Protein AF-A0A7L2PL36-F1 (afdb_monomer_lite)

Structure (mmCIF, N/CA/C/O backbone):
data_AF-A0A7L2PL36-F1
#
_entry.id   AF-A0A7L2PL36-F1
#
loop_
_atom_site.group_PDB
_atom_site.id
_atom_site.type_symbol
_atom_site.label_atom_id
_atom_site.label_alt_id
_atom_site.label_comp_id
_atom_site.label_asym_id
_atom_site.label_entity_id
_atom_site.label_seq_id
_atom_site.pdbx_PDB_ins_code
_atom_site.Cartn_x
_atom_site.Cartn_y
_atom_site.Cartn_z
_atom_site.occupancy
_atom_site.B_iso_or_equiv
_atom_site.auth_seq_id
_atom_site.auth_comp_id
_atom_site.auth_asym_id
_atom_site.auth_atom_id
_atom_site.pdbx_PDB_model_num
ATOM 1 N N . CYS A 1 1 ? -27.243 7.429 -0.865 1.00 31.50 1 CYS A N 1
ATOM 2 C CA . CYS A 1 1 ? -26.297 8.142 -1.745 1.00 31.50 1 CYS A CA 1
ATOM 3 C C . CYS A 1 1 ? -25.230 7.153 -2.200 1.00 31.50 1 CYS A C 1
ATOM 5 O O . CYS A 1 1 ? -24.464 6.701 -1.365 1.00 31.50 1 CYS A O 1
ATOM 7 N N . ARG A 1 2 ? -25.240 6.725 -3.468 1.00 43.09 2 ARG A N 1
ATOM 8 C CA . ARG A 1 2 ? -24.147 5.943 -4.067 1.00 43.09 2 ARG A CA 1
ATOM 9 C C . ARG A 1 2 ? -23.362 6.890 -4.966 1.00 43.09 2 ARG A C 1
ATOM 11 O O . ARG A 1 2 ? -23.579 6.919 -6.170 1.00 43.09 2 ARG A O 1
ATOM 18 N N . SER A 1 3 ? -22.503 7.707 -4.372 1.00 42.59 3 SER A N 1
ATOM 19 C CA . SER A 1 3 ? -21.300 8.112 -5.092 1.00 42.59 3 SER A CA 1
ATOM 20 C C . SER A 1 3 ? -20.511 6.821 -5.361 1.00 42.59 3 SER A C 1
ATOM 22 O O . SER A 1 3 ? -20.429 5.983 -4.454 1.00 42.59 3 SER A O 1
ATOM 24 N N . PRO A 1 4 ? -19.989 6.581 -6.576 1.00 44.41 4 PRO A N 1
ATOM 25 C CA . PRO A 1 4 ? -18.954 5.574 -6.760 1.00 44.41 4 PRO A CA 1
ATOM 26 C C . PRO A 1 4 ? -17.742 6.103 -5.991 1.00 44.41 4 PRO A C 1
ATOM 28 O O . PRO A 1 4 ? -16.990 6.930 -6.494 1.00 44.41 4 PRO A O 1
ATOM 31 N N . GLY A 1 5 ? -17.675 5.776 -4.699 1.00 51.94 5 GLY A N 1
ATOM 32 C CA . GLY A 1 5 ? -16.628 6.265 -3.815 1.00 51.94 5 GLY A CA 1
ATOM 33 C C . GLY A 1 5 ? -15.282 5.864 -4.395 1.00 51.94 5 GLY A C 1
ATOM 34 O O . GLY A 1 5 ? -15.139 4.725 -4.843 1.00 51.94 5 GLY A O 1
ATOM 35 N N . ALA A 1 6 ? -14.337 6.803 -4.423 1.00 60.78 6 ALA A N 1
ATOM 36 C CA . ALA A 1 6 ? -12.954 6.504 -4.756 1.00 60.78 6 ALA A CA 1
ATOM 37 C C . ALA A 1 6 ? -12.524 5.250 -3.978 1.00 60.78 6 ALA A C 1
ATOM 39 O O . ALA A 1 6 ? -12.757 5.153 -2.769 1.00 60.78 6 ALA A O 1
ATOM 40 N N . GLU A 1 7 ? -11.993 4.252 -4.683 1.00 77.12 7 GLU A N 1
ATOM 41 C CA . GLU A 1 7 ? -11.554 3.018 -4.044 1.00 77.12 7 GLU A CA 1
ATOM 42 C C . GLU A 1 7 ? -10.355 3.352 -3.150 1.00 77.12 7 GLU A C 1
ATOM 44 O O . GLU A 1 7 ? -9.332 3.820 -3.641 1.00 77.12 7 GLU A O 1
ATOM 49 N N . ALA A 1 8 ? -10.504 3.176 -1.835 1.00 86.75 8 ALA A N 1
ATOM 50 C CA . ALA A 1 8 ? -9.435 3.458 -0.883 1.00 86.75 8 ALA A CA 1
ATOM 51 C C . ALA A 1 8 ? -8.256 2.502 -1.107 1.00 86.75 8 ALA A C 1
ATOM 53 O O . ALA A 1 8 ? -8.466 1.296 -1.275 1.00 86.75 8 ALA A O 1
ATOM 54 N N . LEU A 1 9 ? -7.032 3.032 -1.041 1.00 93.12 9 LEU A N 1
ATOM 55 C CA . LEU A 1 9 ? -5.783 2.269 -1.150 1.00 93.12 9 LEU A CA 1
ATOM 56 C C . LEU A 1 9 ? -5.709 1.398 -2.428 1.00 93.12 9 LEU A C 1
ATOM 58 O O . LEU A 1 9 ? -5.565 0.168 -2.348 1.00 93.12 9 LEU A O 1
ATOM 62 N N . PRO A 1 10 ? -5.897 1.992 -3.620 1.00 94.00 10 PRO A N 1
ATOM 63 C CA . PRO A 1 10 ? -6.102 1.235 -4.849 1.00 94.00 10 PRO A CA 1
ATOM 64 C C . PRO A 1 10 ? -4.864 0.408 -5.240 1.00 94.00 10 PRO A C 1
ATOM 66 O O . PRO A 1 10 ? -5.011 -0.733 -5.695 1.00 94.00 10 PRO A O 1
ATOM 69 N N . LEU A 1 11 ? -3.647 0.916 -5.015 1.00 94.12 11 LEU A N 1
ATOM 70 C CA . LEU A 1 11 ? -2.419 0.196 -5.342 1.00 94.12 11 LEU A CA 1
ATOM 71 C C . LEU A 1 11 ? -2.150 -0.947 -4.355 1.00 94.12 11 LEU A C 1
ATOM 73 O O . LEU A 1 11 ? -1.795 -2.052 -4.775 1.00 94.12 11 LEU A O 1
ATOM 77 N N . LEU A 1 12 ? -2.383 -0.738 -3.057 1.00 94.31 12 LEU A N 1
ATOM 78 C CA . LEU A 1 12 ? -2.291 -1.798 -2.051 1.00 94.31 12 LEU A CA 1
ATOM 79 C C . LEU A 1 12 ? -3.243 -2.948 -2.364 1.00 94.31 12 LEU A C 1
ATOM 81 O O . LEU A 1 12 ? -2.843 -4.115 -2.347 1.00 94.31 12 LEU A O 1
ATOM 85 N N . ARG A 1 13 ? -4.496 -2.634 -2.699 1.00 94.19 13 ARG A N 1
ATOM 86 C CA . ARG A 1 13 ? -5.505 -3.638 -3.066 1.00 9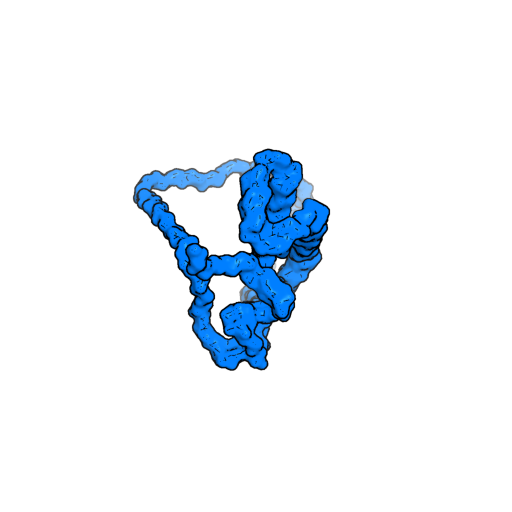4.19 13 ARG A CA 1
ATOM 87 C C . ARG A 1 13 ? -5.103 -4.416 -4.311 1.00 94.19 13 ARG A C 1
ATOM 89 O O . ARG A 1 13 ? -5.276 -5.640 -4.360 1.00 94.19 13 ARG A O 1
ATOM 96 N N . PHE A 1 14 ? -4.517 -3.735 -5.290 1.00 94.81 14 PHE A N 1
ATOM 97 C CA . PHE A 1 14 ? -3.978 -4.388 -6.471 1.00 94.81 14 PHE A CA 1
ATOM 98 C C . PHE A 1 14 ? -2.831 -5.338 -6.133 1.00 94.81 14 PHE A C 1
ATOM 100 O O . PHE A 1 14 ? -2.854 -6.481 -6.587 1.00 94.81 14 PHE A O 1
ATOM 107 N N . VAL A 1 15 ? -1.866 -4.917 -5.313 1.00 95.25 15 VAL A N 1
ATOM 108 C CA . VAL A 1 15 ? -0.732 -5.764 -4.910 1.00 95.25 15 VAL A CA 1
ATOM 109 C C . VAL A 1 15 ? -1.201 -6.972 -4.099 1.00 95.25 15 VAL A C 1
ATOM 111 O O . VAL A 1 15 ? -0.704 -8.073 -4.323 1.00 95.25 15 VAL A O 1
ATOM 114 N N . VAL A 1 16 ? -2.196 -6.817 -3.224 1.00 93.31 16 VAL A N 1
ATOM 115 C CA . VAL A 1 16 ? -2.802 -7.941 -2.487 1.00 93.31 16 VAL A CA 1
ATOM 116 C C . VAL A 1 16 ? -3.447 -8.953 -3.440 1.00 93.31 16 VAL A C 1
ATOM 118 O O . VAL A 1 16 ? -3.331 -10.158 -3.230 1.00 93.31 16 VAL A O 1
ATOM 121 N N . SER A 1 17 ? -4.100 -8.478 -4.503 1.00 94.12 17 SER A N 1
ATOM 122 C CA . SER A 1 17 ? -4.840 -9.335 -5.440 1.00 94.12 17 SER A CA 1
ATOM 123 C C . SER A 1 17 ? -3.954 -9.959 -6.526 1.00 94.12 17 SER A C 1
ATOM 125 O O . SER A 1 17 ? -4.221 -11.065 -6.992 1.00 94.12 17 SER A O 1
ATOM 127 N N . HIS A 1 18 ? -2.900 -9.259 -6.955 1.00 93.19 18 HIS A N 1
ATOM 128 C CA . HIS A 1 18 ? -2.131 -9.595 -8.159 1.00 93.19 18 HIS A CA 1
ATOM 129 C C . HIS A 1 18 ? -0.618 -9.743 -7.929 1.00 93.19 18 HIS A C 1
ATOM 131 O O . HIS A 1 18 ? 0.078 -10.295 -8.794 1.00 93.19 18 HIS A O 1
ATOM 137 N N . GLY A 1 19 ? -0.106 -9.289 -6.783 1.00 94.12 19 GLY A N 1
ATOM 138 C CA . GLY A 1 19 ? 1.316 -9.234 -6.446 1.00 94.12 19 GLY A CA 1
ATOM 139 C C . GLY A 1 19 ? 2.054 -8.030 -7.047 1.00 94.12 19 GLY A C 1
ATOM 140 O O . GLY A 1 19 ? 1.459 -7.151 -7.671 1.00 94.12 19 GLY A O 1
ATOM 141 N N . ASN A 1 20 ? 3.382 -8.009 -6.884 1.00 94.56 20 ASN A N 1
ATOM 142 C CA . ASN A 1 20 ? 4.273 -6.993 -7.460 1.00 94.56 20 ASN A CA 1
ATOM 143 C C . ASN A 1 20 ? 4.428 -7.195 -8.983 1.00 94.56 20 ASN A C 1
ATOM 145 O O . ASN A 1 20 ? 5.379 -7.825 -9.448 1.00 94.56 20 ASN A O 1
ATOM 149 N N . ARG A 1 21 ? 3.446 -6.723 -9.755 1.00 94.81 21 ARG A N 1
ATOM 150 C CA . ARG A 1 21 ? 3.408 -6.817 -11.227 1.00 94.81 21 ARG A CA 1
ATOM 151 C C . ARG A 1 21 ? 4.048 -5.597 -11.886 1.00 94.81 21 ARG A C 1
ATOM 153 O O . ARG A 1 21 ? 4.562 -4.724 -11.196 1.00 94.81 21 ARG A O 1
ATOM 160 N N . SER A 1 22 ? 4.065 -5.558 -13.218 1.00 94.12 22 SER A N 1
ATOM 161 C CA . SER A 1 22 ? 4.551 -4.392 -13.962 1.00 94.12 22 SER A CA 1
ATOM 162 C C . SER A 1 22 ? 3.635 -3.182 -13.775 1.00 94.12 22 SER A C 1
ATOM 164 O O . SER A 1 22 ? 2.419 -3.325 -13.612 1.00 94.12 22 SER A O 1
ATOM 166 N N . VAL A 1 23 ? 4.213 -1.986 -13.869 1.00 93.62 23 VAL A N 1
ATOM 167 C CA . VAL A 1 23 ? 3.452 -0.728 -13.903 1.00 93.62 23 VAL A CA 1
ATOM 168 C C . VAL A 1 23 ? 2.507 -0.701 -15.110 1.00 93.62 23 VAL A C 1
ATOM 170 O O . VAL A 1 23 ? 1.375 -0.240 -14.986 1.00 93.62 23 VAL A O 1
ATOM 173 N N . PHE A 1 24 ? 2.899 -1.303 -16.240 1.00 92.25 24 PHE A N 1
ATOM 174 C CA . PHE A 1 24 ? 2.008 -1.505 -17.386 1.00 92.25 24 PHE A CA 1
ATOM 175 C C . PHE A 1 24 ? 0.722 -2.242 -17.006 1.00 92.25 24 PHE A C 1
ATOM 177 O O . PHE A 1 24 ? -0.368 -1.786 -17.348 1.00 92.25 24 PHE A O 1
ATOM 184 N N . ARG A 1 25 ? 0.822 -3.366 -16.280 1.00 92.25 25 ARG A N 1
ATOM 185 C CA . ARG A 1 25 ? -0.361 -4.131 -15.865 1.00 92.25 25 ARG A CA 1
ATOM 186 C C . ARG A 1 25 ? -1.237 -3.329 -14.914 1.00 92.25 25 ARG A C 1
ATOM 188 O O . ARG A 1 25 ? -2.456 -3.406 -15.008 1.00 92.25 25 ARG A O 1
ATOM 195 N N . TRP A 1 26 ? -0.624 -2.567 -14.017 1.00 92.56 26 TRP A N 1
ATOM 196 C CA . TRP A 1 26 ? -1.343 -1.681 -13.109 1.00 92.56 26 TRP A CA 1
ATOM 197 C C . TRP A 1 26 ? -2.134 -0.600 -13.856 1.00 92.56 26 TRP A C 1
ATOM 199 O O . TRP A 1 26 ? -3.319 -0.425 -13.595 1.00 92.56 26 TRP A O 1
ATOM 209 N N . ARG A 1 27 ? -1.512 0.064 -14.836 1.00 89.50 27 ARG A N 1
ATOM 210 C CA . ARG A 1 27 ? -2.144 1.136 -15.619 1.00 89.50 27 ARG A CA 1
ATOM 211 C C . ARG A 1 27 ? -3.172 0.618 -16.629 1.00 89.50 27 ARG A C 1
ATOM 213 O O . ARG A 1 27 ? -4.187 1.255 -16.852 1.00 89.50 27 ARG A O 1
ATOM 220 N N . THR A 1 28 ? -2.935 -0.525 -17.262 1.00 87.88 28 THR A N 1
ATOM 221 C CA . THR A 1 28 ? -3.788 -0.997 -18.375 1.00 87.88 28 THR A CA 1
ATOM 222 C C . THR A 1 28 ? -4.773 -2.094 -17.980 1.00 87.88 28 THR A C 1
ATOM 224 O O . THR A 1 28 ? -5.697 -2.394 -18.734 1.00 87.88 28 THR A O 1
ATOM 227 N N . GLY A 1 29 ? -4.566 -2.743 -16.832 1.00 87.56 29 GLY A N 1
ATOM 228 C CA . GLY A 1 29 ? -5.287 -3.953 -16.437 1.00 87.56 29 GLY A CA 1
ATOM 229 C C . GLY A 1 29 ? -4.899 -5.209 -17.232 1.00 87.56 29 GLY A C 1
ATOM 230 O O . GLY A 1 29 ? -5.429 -6.283 -16.948 1.00 87.56 29 GLY A O 1
ATOM 231 N N . GLN A 1 30 ? -3.979 -5.112 -18.199 1.00 85.81 30 GLN A N 1
ATOM 232 C CA . GLN A 1 30 ? -3.573 -6.214 -19.077 1.00 85.81 30 GLN A CA 1
ATOM 233 C C . GLN A 1 30 ? -2.133 -6.661 -18.801 1.00 85.81 30 GLN A C 1
ATOM 235 O O . GLN A 1 30 ? -1.270 -5.859 -18.451 1.00 85.81 30 GLN A O 1
ATOM 240 N N . GLU A 1 31 ? -1.849 -7.956 -18.958 1.00 87.31 31 GLU A N 1
ATOM 241 C CA . GLU A 1 31 ? -0.468 -8.451 -18.894 1.00 87.31 31 GLU A CA 1
ATOM 242 C C . GLU A 1 31 ? 0.297 -8.024 -20.160 1.00 87.31 31 GLU A C 1
ATOM 244 O O . GLU A 1 31 ? -0.222 -8.189 -21.268 1.00 87.31 31 GLU A O 1
ATOM 249 N N . PRO A 1 32 ? 1.523 -7.488 -20.031 1.00 86.62 32 PRO A N 1
ATOM 250 C CA . PRO A 1 32 ? 2.330 -7.145 -21.189 1.00 86.62 32 PRO A CA 1
ATOM 251 C C . PRO A 1 32 ? 2.783 -8.411 -21.925 1.00 86.62 32 PRO A C 1
ATOM 253 O O . PRO A 1 32 ? 3.236 -9.382 -21.321 1.00 86.62 32 PRO A O 1
ATOM 256 N N . LEU A 1 33 ? 2.729 -8.365 -23.252 1.00 86.12 33 LEU A N 1
ATOM 257 C CA . LEU A 1 33 ? 3.269 -9.388 -24.145 1.00 86.12 33 LEU A CA 1
ATOM 258 C C . LEU A 1 33 ? 4.804 -9.366 -24.163 1.00 86.12 33 LEU A C 1
ATOM 260 O O . LEU A 1 33 ? 5.441 -10.399 -24.369 1.00 86.12 33 LEU A O 1
ATOM 264 N N . ARG A 1 34 ? 5.411 -8.190 -23.948 1.00 86.50 34 ARG A N 1
ATOM 265 C CA . ARG A 1 34 ? 6.868 -8.008 -23.904 1.00 86.50 34 ARG A CA 1
ATOM 266 C C . ARG A 1 34 ? 7.261 -6.881 -22.948 1.00 86.50 34 ARG A C 1
ATOM 268 O O . ARG A 1 34 ? 6.598 -5.849 -22.899 1.00 86.50 34 ARG A O 1
ATOM 275 N N . LEU A 1 35 ? 8.362 -7.078 -22.220 1.00 87.19 35 LEU A N 1
ATOM 276 C CA . LEU A 1 35 ? 8.970 -6.074 -21.342 1.00 87.19 35 LEU A CA 1
ATOM 277 C C . LEU A 1 35 ? 10.257 -5.530 -21.977 1.00 87.19 35 LEU A C 1
ATOM 279 O O . LEU A 1 35 ? 11.197 -6.284 -22.224 1.00 87.19 35 LEU A O 1
ATOM 283 N N . GLU A 1 36 ? 10.313 -4.222 -22.199 1.00 87.56 36 GLU A N 1
ATOM 284 C CA . GLU A 1 36 ? 11.499 -3.482 -22.633 1.00 87.56 36 GLU A CA 1
ATOM 285 C C . GLU A 1 36 ? 11.953 -2.587 -21.472 1.00 87.56 36 GLU A C 1
ATOM 287 O O . GLU A 1 36 ? 11.504 -1.447 -21.323 1.00 87.56 36 GLU A O 1
ATOM 292 N N . ARG A 1 37 ? 12.797 -3.150 -20.591 1.00 83.38 37 ARG A N 1
ATOM 293 C CA . ARG A 1 37 ? 13.326 -2.440 -19.414 1.00 83.38 37 ARG A CA 1
ATOM 294 C C . ARG A 1 37 ? 14.176 -1.230 -19.845 1.00 83.38 37 ARG A C 1
ATOM 296 O O . ARG A 1 37 ? 14.826 -1.314 -20.885 1.00 83.38 37 ARG A O 1
ATOM 303 N N . PRO A 1 38 ? 14.198 -0.137 -19.058 1.00 78.88 38 PRO A N 1
ATOM 304 C CA . PRO A 1 38 ? 15.041 1.016 -19.354 1.00 78.88 38 PRO A CA 1
ATOM 305 C C . PRO A 1 38 ? 16.510 0.596 -19.450 1.00 78.88 38 PRO A C 1
ATOM 307 O O . PRO A 1 38 ? 17.000 -0.132 -18.583 1.00 78.88 38 PRO A O 1
ATOM 310 N N . GLU A 1 39 ? 17.207 1.066 -20.482 1.00 70.44 39 GLU A N 1
ATOM 311 C CA . GLU A 1 39 ? 18.664 0.974 -20.519 1.00 70.44 39 GLU A CA 1
ATOM 312 C C . GLU A 1 39 ? 19.257 1.892 -19.438 1.00 70.44 39 GLU A C 1
ATOM 314 O O . GLU A 1 39 ? 18.710 2.973 -19.185 1.00 70.44 39 GLU A O 1
ATOM 319 N N . PRO A 1 40 ? 20.344 1.478 -18.762 1.00 64.31 40 PRO A N 1
ATOM 320 C CA . PRO A 1 40 ? 21.030 2.359 -17.830 1.00 64.31 40 PRO A CA 1
ATOM 321 C C . PRO A 1 40 ? 21.523 3.607 -18.584 1.00 64.31 40 PRO A C 1
ATOM 323 O O . PRO A 1 40 ? 21.962 3.477 -19.730 1.00 64.31 40 PRO A O 1
ATOM 326 N N . PRO A 1 41 ? 21.464 4.810 -17.979 1.00 61.12 41 PRO A N 1
ATOM 327 C CA . PRO A 1 41 ? 21.990 6.005 -18.623 1.00 61.12 41 PRO A CA 1
ATOM 328 C C . PRO A 1 41 ? 23.463 5.778 -18.984 1.00 61.12 41 PRO A C 1
ATOM 330 O O . PRO A 1 41 ? 24.243 5.334 -18.144 1.00 61.12 41 PRO A O 1
ATOM 333 N N . GLY A 1 42 ? 23.831 6.025 -20.243 1.00 60.69 42 GLY A N 1
ATOM 334 C CA . GLY A 1 42 ? 25.209 5.855 -20.701 1.00 60.69 42 GLY A CA 1
ATOM 335 C C . GLY A 1 42 ? 26.164 6.733 -19.892 1.00 60.69 42 GLY A C 1
ATOM 336 O O . GLY A 1 42 ? 25.808 7.853 -19.516 1.00 60.69 42 GLY A O 1
ATOM 337 N N . ALA A 1 43 ? 27.367 6.223 -19.609 1.00 67.31 43 ALA A N 1
ATOM 338 C CA . ALA A 1 43 ? 28.401 7.003 -18.938 1.00 67.31 43 ALA A CA 1
ATOM 339 C C . ALA A 1 43 ? 28.622 8.338 -19.680 1.00 67.31 43 ALA A C 1
ATOM 341 O O . ALA A 1 43 ? 28.630 8.342 -20.916 1.00 67.31 43 ALA A O 1
ATOM 342 N N . PRO A 1 44 ? 28.792 9.467 -18.964 1.00 68.06 44 PRO A N 1
ATOM 343 C CA . PRO A 1 44 ? 29.121 10.730 -19.609 1.00 68.06 44 PRO A CA 1
ATOM 344 C C . PRO A 1 44 ? 30.407 10.547 -20.420 1.00 68.06 44 PRO A C 1
ATOM 346 O O . PRO A 1 44 ? 31.394 10.025 -19.895 1.00 68.06 44 PRO A O 1
ATOM 349 N N . GLU A 1 45 ? 30.385 10.939 -21.701 1.00 63.47 45 GLU A N 1
ATOM 350 C CA . GLU A 1 45 ? 31.588 10.912 -22.534 1.00 63.47 45 GLU A CA 1
ATOM 351 C C . GLU A 1 45 ? 32.702 11.670 -21.799 1.00 63.47 45 GLU A C 1
ATOM 353 O O . GLU A 1 45 ? 32.469 12.800 -21.346 1.00 63.47 45 GLU A O 1
ATOM 358 N N . PRO A 1 46 ? 33.897 11.070 -21.632 1.00 69.56 46 PRO A N 1
ATOM 359 C CA . PRO A 1 46 ? 34.999 11.781 -21.013 1.00 69.56 46 PRO A CA 1
ATOM 360 C C . PRO A 1 46 ? 35.261 13.062 -21.820 1.00 69.56 46 PRO A C 1
ATOM 362 O O . PRO A 1 46 ? 35.244 13.014 -23.057 1.00 69.56 46 PRO A O 1
ATOM 365 N N . PRO A 1 47 ? 35.501 14.209 -21.154 1.00 67.00 47 PRO A N 1
ATOM 366 C CA . PRO A 1 47 ? 35.934 15.412 -21.846 1.00 67.00 47 PRO A CA 1
ATOM 367 C C . PRO A 1 47 ? 37.142 15.049 -22.706 1.00 67.00 47 PRO A C 1
ATOM 369 O O . PRO A 1 47 ? 38.058 14.379 -22.225 1.00 67.00 47 PRO A O 1
ATOM 372 N N . ARG A 1 48 ? 37.136 15.447 -23.983 1.00 55.09 48 ARG A N 1
ATOM 373 C CA . ARG A 1 48 ? 38.292 15.245 -24.861 1.00 55.09 48 ARG A CA 1
ATOM 374 C C . ARG A 1 48 ? 39.502 15.870 -24.173 1.00 55.09 48 ARG A C 1
ATOM 376 O O . ARG A 1 48 ? 39.509 17.072 -23.925 1.00 55.09 48 ARG A O 1
ATOM 383 N N . GLU A 1 49 ? 40.482 15.043 -23.823 1.00 54.84 49 GLU A N 1
ATOM 384 C CA . GLU A 1 49 ? 41.771 15.519 -23.342 1.00 54.84 49 GLU A CA 1
ATOM 385 C C . GLU A 1 49 ? 42.414 16.315 -24.479 1.00 54.84 49 GLU A C 1
ATOM 387 O O . GLU A 1 49 ? 42.956 15.748 -25.430 1.00 54.84 49 GLU A O 1
ATOM 392 N N . ASP A 1 50 ? 42.327 17.642 -24.403 1.00 53.84 50 ASP A N 1
ATOM 393 C CA . ASP A 1 50 ? 43.184 18.513 -25.189 1.00 53.84 50 ASP A CA 1
ATOM 394 C C . ASP A 1 50 ? 44.623 18.191 -24.782 1.00 53.84 50 ASP A C 1
ATOM 396 O O . ASP A 1 50 ? 45.073 18.480 -23.672 1.00 53.84 50 ASP A O 1
ATOM 400 N N . THR A 1 51 ? 45.341 17.525 -25.683 1.00 45.41 51 THR A N 1
ATOM 401 C CA . THR A 1 51 ? 46.754 17.189 -25.543 1.00 45.41 51 THR A CA 1
ATOM 402 C C . THR A 1 51 ? 47.549 18.446 -25.195 1.00 45.41 51 THR A C 1
ATOM 404 O O . THR A 1 51 ? 47.841 19.269 -26.066 1.00 45.41 51 THR A O 1
ATOM 407 N N . VAL A 1 52 ? 47.928 18.593 -23.923 1.00 50.94 52 VAL A N 1
ATOM 408 C CA . VAL A 1 52 ? 48.890 19.608 -23.492 1.00 50.94 52 VAL A CA 1
ATOM 409 C C . VAL A 1 52 ? 50.230 19.254 -24.131 1.00 50.94 52 VAL A C 1
ATOM 411 O O . VAL A 1 52 ? 50.896 18.290 -23.752 1.00 50.94 52 VAL A O 1
ATOM 414 N N . GLY A 1 53 ? 50.604 20.024 -25.152 1.00 42.00 53 GLY A N 1
ATOM 415 C CA . GLY A 1 53 ? 51.861 19.876 -25.870 1.00 42.00 53 GLY A CA 1
ATOM 416 C C . GLY A 1 53 ? 53.056 19.982 -24.925 1.00 42.00 53 GLY A C 1
ATOM 417 O O . GLY A 1 53 ? 53.302 21.020 -24.311 1.00 42.00 53 GLY A O 1
ATOM 418 N N . ALA A 1 54 ? 53.833 18.904 -24.844 1.00 49.25 54 ALA A N 1
ATOM 419 C CA . ALA A 1 54 ? 55.123 18.864 -24.175 1.00 49.25 54 ALA A CA 1
ATOM 420 C C . ALA A 1 54 ? 56.152 19.736 -24.927 1.00 49.25 54 ALA A C 1
ATOM 422 O O . ALA A 1 54 ? 56.934 19.255 -25.745 1.00 49.25 54 ALA A O 1
ATOM 423 N N . GLY A 1 55 ? 56.157 21.040 -24.642 1.00 36.44 55 GLY A N 1
ATOM 424 C CA . GLY A 1 55 ? 57.167 21.997 -25.094 1.00 36.44 55 GLY A CA 1
ATOM 425 C C .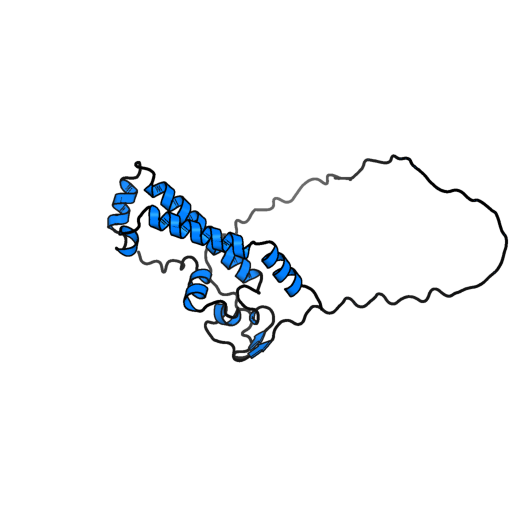 GLY A 1 55 ? 58.335 22.086 -24.112 1.00 36.44 55 GLY A C 1
ATOM 426 O O . GLY A 1 55 ? 58.305 22.836 -23.142 1.00 36.44 55 GLY A O 1
ATOM 427 N N . ARG A 1 56 ? 59.389 21.310 -24.365 1.00 40.22 56 ARG A N 1
ATOM 428 C CA . ARG A 1 56 ? 60.663 21.327 -23.630 1.00 40.22 56 ARG A CA 1
ATOM 429 C C . ARG A 1 56 ? 61.477 22.569 -24.041 1.00 40.22 56 ARG A C 1
ATOM 431 O O . ARG A 1 56 ? 61.814 22.690 -25.213 1.00 40.22 56 ARG A O 1
ATOM 438 N N . GLY A 1 57 ? 61.845 23.456 -23.103 1.00 33.41 57 GLY A N 1
ATOM 439 C CA . GLY A 1 57 ? 62.551 24.704 -23.455 1.00 33.41 57 GLY A CA 1
ATOM 440 C C . GLY A 1 57 ? 63.192 25.530 -22.324 1.00 33.41 57 GLY A C 1
ATOM 441 O O . GLY A 1 57 ? 62.888 26.701 -22.189 1.00 33.41 57 GLY A O 1
ATOM 442 N N . ARG A 1 58 ? 64.088 24.918 -21.535 1.00 38.81 58 ARG A N 1
ATOM 443 C CA . ARG A 1 58 ? 65.373 25.459 -21.007 1.00 38.81 58 ARG A CA 1
ATOM 444 C C . ARG A 1 58 ? 65.455 26.929 -20.500 1.00 38.81 58 ARG A C 1
ATOM 446 O O . ARG A 1 58 ? 65.600 27.841 -21.303 1.00 38.81 58 ARG A O 1
ATOM 453 N N . GLY A 1 59 ? 65.669 27.117 -19.184 1.00 32.66 59 GLY A N 1
ATOM 454 C CA . GLY A 1 59 ? 66.483 28.244 -18.676 1.00 32.66 59 GLY A CA 1
ATOM 455 C C . GLY A 1 59 ? 66.269 28.733 -17.230 1.00 32.66 59 GLY A C 1
ATOM 456 O O . GLY A 1 59 ? 65.464 29.627 -17.019 1.00 32.66 59 GLY A O 1
ATOM 457 N N . GLY A 1 60 ? 67.104 28.279 -16.279 1.00 33.97 60 GLY A N 1
ATOM 458 C CA . GLY A 1 60 ? 67.557 29.101 -15.132 1.00 33.97 60 GLY A CA 1
ATOM 459 C C . GLY A 1 60 ? 66.937 28.831 -13.740 1.00 33.97 60 GLY A C 1
ATOM 460 O O . GLY A 1 60 ? 65.720 28.890 -13.615 1.00 33.97 60 GLY A O 1
ATOM 461 N N . PRO A 1 61 ? 67.737 28.577 -12.676 1.00 50.78 61 PRO A N 1
ATOM 462 C CA . PRO A 1 61 ? 67.255 28.070 -11.385 1.00 50.78 61 PRO A CA 1
ATOM 463 C C . PRO A 1 61 ? 67.158 29.156 -10.301 1.00 50.78 61 PRO A C 1
ATOM 465 O O . PRO A 1 61 ? 68.044 30.005 -10.225 1.00 50.78 61 PRO A O 1
ATOM 468 N N . ARG A 1 62 ? 66.201 29.047 -9.366 1.00 36.75 62 ARG A N 1
ATOM 469 C CA . ARG A 1 62 ? 66.394 29.504 -7.974 1.00 36.75 62 ARG A CA 1
ATOM 470 C C . ARG A 1 62 ? 65.678 28.589 -6.976 1.00 36.75 62 ARG A C 1
ATOM 472 O O . ARG A 1 62 ? 64.489 28.326 -7.089 1.00 36.75 62 ARG A O 1
ATOM 479 N N . LEU A 1 63 ? 66.481 28.101 -6.030 1.00 43.09 63 LEU A N 1
ATOM 480 C CA . LEU A 1 63 ? 66.126 27.342 -4.832 1.00 43.09 63 LEU A CA 1
ATOM 481 C C . LEU A 1 63 ? 65.070 28.059 -3.979 1.00 43.09 63 LEU A C 1
ATOM 483 O O . LEU A 1 63 ? 65.137 29.276 -3.818 1.00 43.09 63 LEU A O 1
ATOM 487 N N . GLY A 1 64 ? 64.215 27.278 -3.318 1.00 35.34 64 GLY A N 1
ATOM 488 C CA . GLY A 1 64 ? 63.358 27.753 -2.233 1.00 35.34 64 GLY A CA 1
ATOM 489 C C . GLY A 1 64 ? 62.510 26.640 -1.626 1.00 35.34 64 GLY A C 1
ATOM 490 O O . GLY A 1 64 ? 61.315 26.573 -1.871 1.00 35.34 64 GLY A O 1
ATOM 491 N N . SER A 1 65 ? 63.156 25.748 -0.874 1.00 41.56 65 SER A N 1
ATOM 492 C CA . SER A 1 65 ? 62.522 24.786 0.036 1.00 41.56 65 SER A CA 1
ATOM 493 C C . SER A 1 65 ? 61.643 25.503 1.071 1.00 41.56 65 SER A C 1
ATOM 495 O O . SER A 1 65 ? 62.078 26.510 1.627 1.00 41.56 65 SER A O 1
ATOM 497 N N . GLY A 1 66 ? 60.456 24.971 1.372 1.00 32.62 66 GLY A N 1
ATOM 498 C CA . GLY A 1 66 ? 59.617 25.479 2.458 1.00 32.62 66 GLY A CA 1
ATOM 499 C C . GLY A 1 66 ? 58.287 24.743 2.580 1.00 32.62 66 GLY A C 1
ATOM 500 O O . GLY A 1 66 ? 57.321 25.076 1.905 1.00 32.62 66 GLY A O 1
ATOM 501 N N . LEU A 1 67 ? 58.262 23.727 3.440 1.00 40.72 67 LEU A N 1
ATOM 502 C CA . LEU A 1 67 ? 57.054 23.062 3.925 1.00 40.72 67 LEU A CA 1
ATOM 503 C C . LEU A 1 67 ? 56.204 24.036 4.784 1.00 40.72 67 LEU A C 1
ATOM 505 O O . LEU A 1 67 ? 56.755 24.935 5.412 1.00 40.72 67 LEU A O 1
ATOM 509 N N . SER A 1 68 ? 54.881 23.812 4.767 1.00 40.66 68 SER A N 1
ATOM 510 C CA . SER A 1 68 ? 53.716 24.430 5.468 1.00 40.66 68 SER A CA 1
ATOM 511 C C . SER A 1 68 ? 53.945 24.811 6.959 1.00 40.66 68 SER A C 1
ATOM 513 O O . SER A 1 68 ? 54.908 24.268 7.500 1.00 40.66 68 SER A O 1
ATOM 515 N N . PRO A 1 69 ? 53.097 25.594 7.709 1.00 46.19 69 PRO A N 1
ATOM 516 C CA . PRO A 1 69 ? 51.606 25.578 7.714 1.00 46.19 69 PRO A CA 1
ATOM 517 C C . PRO A 1 69 ? 50.850 26.868 8.224 1.00 46.19 69 PRO A C 1
ATOM 519 O O . PRO A 1 69 ? 51.490 27.862 8.524 1.00 46.19 69 PRO A O 1
ATOM 522 N N . PHE A 1 70 ? 49.498 26.825 8.318 1.00 33.00 70 PHE A N 1
ATOM 523 C CA . PHE A 1 70 ? 48.526 27.691 9.069 1.00 33.00 70 PHE A CA 1
ATOM 524 C C . PHE A 1 70 ? 48.776 29.228 9.143 1.00 33.00 70 PHE A C 1
ATOM 526 O O . PHE A 1 70 ? 49.776 29.676 9.682 1.00 33.00 70 PHE A O 1
ATOM 533 N N . ALA A 1 71 ? 47.863 30.130 8.747 1.00 39.00 71 ALA A N 1
ATOM 534 C CA . ALA A 1 71 ? 46.561 30.434 9.378 1.00 39.00 71 ALA A CA 1
ATOM 535 C C . ALA A 1 71 ? 45.836 31.596 8.596 1.00 39.00 71 ALA A C 1
ATOM 537 O O . ALA A 1 71 ? 46.265 31.890 7.483 1.00 39.00 71 ALA A O 1
ATOM 538 N N . PRO A 1 72 ? 44.743 32.235 9.082 1.00 52.59 72 PRO A N 1
ATOM 539 C CA . PRO A 1 72 ? 43.397 32.156 8.500 1.00 52.59 72 PRO A CA 1
ATOM 540 C C . PRO A 1 72 ? 42.840 33.528 8.031 1.00 52.59 72 PRO A C 1
ATOM 542 O O . PRO A 1 72 ? 43.551 34.528 8.055 1.00 52.59 72 PRO A O 1
ATOM 545 N N . GLN A 1 73 ? 41.531 33.561 7.731 1.00 36.16 73 GLN A N 1
ATOM 546 C CA . GLN A 1 73 ? 40.608 34.710 7.851 1.00 36.16 73 GLN A CA 1
ATOM 547 C C . GLN A 1 73 ? 40.185 35.402 6.539 1.00 36.16 73 GLN A C 1
ATOM 549 O O . GLN A 1 73 ? 40.998 35.926 5.784 1.00 36.16 73 GLN A O 1
ATOM 554 N N . GLY A 1 74 ? 38.868 35.406 6.314 1.00 36.38 74 GLY A N 1
ATOM 555 C CA . GLY A 1 74 ? 38.174 36.057 5.204 1.00 36.38 74 GLY A CA 1
ATOM 556 C C . GLY A 1 74 ? 36.735 35.551 5.111 1.00 36.38 74 GLY A C 1
ATOM 557 O O . GLY A 1 74 ? 36.405 34.828 4.179 1.00 36.38 74 GLY A O 1
ATOM 558 N N . ASP A 1 75 ? 35.954 35.848 6.148 1.00 40.94 75 ASP A N 1
ATOM 559 C CA . ASP A 1 75 ? 34.506 35.636 6.235 1.00 40.94 75 ASP A CA 1
ATOM 560 C C . ASP A 1 75 ? 33.759 36.873 5.698 1.00 40.94 75 ASP A C 1
ATOM 562 O O . ASP A 1 75 ? 34.329 37.964 5.647 1.00 40.94 75 ASP A O 1
ATOM 566 N N . ASP A 1 76 ? 32.483 36.654 5.387 1.00 41.34 76 ASP A N 1
ATOM 567 C CA . ASP A 1 76 ? 31.383 37.586 5.119 1.00 41.34 76 ASP A CA 1
ATOM 568 C C . ASP A 1 76 ? 31.173 38.193 3.720 1.00 41.34 76 ASP A C 1
ATOM 570 O O . ASP A 1 76 ? 31.862 39.108 3.266 1.00 41.34 76 ASP A O 1
ATOM 574 N N . GLY A 1 77 ? 30.056 37.762 3.111 1.00 38.38 77 GLY A N 1
ATOM 575 C CA . GLY A 1 77 ? 29.295 38.570 2.156 1.00 38.38 77 GLY A CA 1
ATOM 576 C C . GLY A 1 77 ? 28.475 37.792 1.123 1.00 38.38 77 GLY A C 1
ATOM 577 O O . GLY A 1 77 ? 28.700 37.980 -0.068 1.00 38.38 77 GLY A O 1
ATOM 578 N N . ILE A 1 78 ? 27.525 36.932 1.524 1.00 56.12 78 ILE A N 1
ATOM 579 C CA . ILE A 1 78 ? 26.479 36.479 0.584 1.00 56.12 78 ILE A CA 1
ATOM 580 C C . IL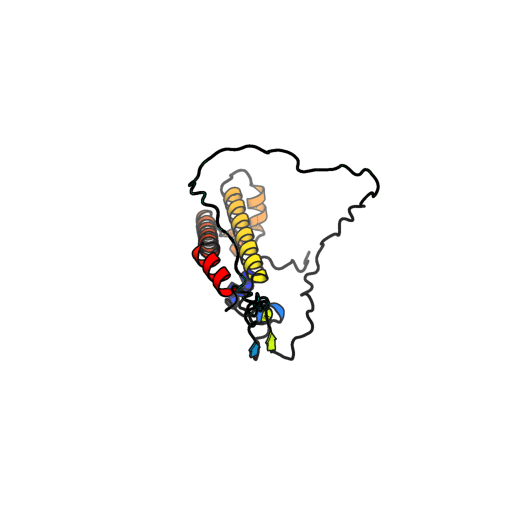E A 1 78 ? 25.452 37.608 0.453 1.00 56.12 78 ILE A C 1
ATOM 582 O O . ILE A 1 78 ? 24.704 37.899 1.386 1.00 56.12 78 ILE A O 1
ATOM 586 N N . ASP A 1 79 ? 25.468 38.246 -0.713 1.00 54.06 79 ASP A N 1
ATOM 587 C CA . ASP A 1 79 ? 24.594 39.337 -1.133 1.00 54.06 79 ASP A CA 1
ATOM 588 C C . ASP A 1 79 ? 23.159 38.835 -1.376 1.00 54.06 79 ASP A C 1
ATOM 590 O O . ASP A 1 79 ? 22.874 38.171 -2.373 1.00 54.06 79 ASP A O 1
ATOM 594 N N . TRP A 1 80 ? 22.255 39.148 -0.447 1.00 59.12 80 TRP A N 1
ATOM 595 C CA . TRP A 1 80 ? 20.805 39.012 -0.621 1.00 59.12 80 TRP A CA 1
ATOM 596 C C . TRP A 1 80 ? 20.204 40.371 -0.994 1.00 59.12 80 TRP A C 1
ATOM 598 O O . TRP A 1 80 ? 19.371 40.921 -0.272 1.00 59.12 80 TRP A O 1
ATOM 608 N N . GLY A 1 81 ? 20.684 40.931 -2.104 1.00 38.12 81 GLY A N 1
ATOM 609 C CA . GLY A 1 81 ? 20.236 42.201 -2.656 1.00 38.12 81 GLY A CA 1
ATOM 610 C C . GLY A 1 81 ? 18.740 42.213 -2.970 1.00 38.12 81 GLY A C 1
ATOM 611 O O . GLY A 1 81 ? 18.261 41.513 -3.862 1.00 38.12 81 GLY A O 1
ATOM 612 N N . ASP A 1 82 ? 18.036 43.045 -2.210 1.00 43.94 82 ASP A N 1
ATOM 613 C CA . ASP A 1 82 ? 16.643 43.458 -2.345 1.00 43.94 82 ASP A CA 1
ATOM 614 C C . ASP A 1 82 ? 16.380 44.169 -3.687 1.00 43.94 82 ASP A C 1
ATOM 616 O O . ASP A 1 82 ? 17.114 45.072 -4.097 1.00 43.94 82 ASP A O 1
ATOM 620 N N . GLY A 1 83 ? 15.304 43.759 -4.358 1.00 39.97 83 GLY A N 1
ATOM 621 C CA . GLY A 1 83 ? 14.797 44.324 -5.602 1.00 39.97 83 GLY A CA 1
ATOM 622 C C . GLY A 1 83 ? 13.273 44.366 -5.554 1.00 39.97 83 GLY A C 1
ATOM 623 O O . GLY A 1 83 ? 12.596 43.394 -5.883 1.00 39.97 83 GLY A O 1
ATOM 624 N N . GLU A 1 84 ? 12.760 45.501 -5.091 1.00 43.44 84 GLU A N 1
ATOM 625 C CA . GLU A 1 84 ? 11.362 45.795 -4.792 1.00 43.44 84 GLU A CA 1
ATOM 626 C C . GLU A 1 84 ? 10.344 45.575 -5.936 1.00 43.44 84 GLU A C 1
ATOM 628 O O . GLU A 1 84 ? 10.553 45.950 -7.086 1.00 43.44 84 GLU A O 1
ATOM 633 N N . LYS A 1 85 ? 9.150 45.143 -5.493 1.00 44.56 85 LYS A N 1
ATOM 634 C CA . LYS A 1 85 ? 7.787 45.511 -5.937 1.00 44.56 85 LYS A CA 1
ATOM 635 C C . LYS A 1 85 ? 7.338 45.182 -7.367 1.00 44.56 85 LYS A C 1
ATOM 637 O O . LYS A 1 85 ? 7.620 45.894 -8.323 1.00 44.56 85 LYS A O 1
ATOM 642 N N . GLY A 1 86 ? 6.352 44.281 -7.413 1.00 47.19 86 GLY A N 1
ATOM 643 C CA . GLY A 1 86 ? 5.176 44.490 -8.260 1.00 47.19 86 GLY A CA 1
ATOM 644 C C . GLY A 1 86 ? 4.782 43.320 -9.146 1.00 47.19 86 GLY A C 1
ATOM 645 O O . GLY A 1 86 ? 4.785 43.461 -10.359 1.00 47.19 86 GLY A O 1
ATOM 646 N N . GLN A 1 87 ? 4.336 42.211 -8.558 1.00 39.97 87 GLN A N 1
ATOM 647 C CA . GLN A 1 87 ? 3.309 41.402 -9.209 1.00 39.97 87 GLN A CA 1
ATOM 648 C C . GLN A 1 87 ? 2.494 40.694 -8.129 1.00 39.97 87 GLN A C 1
ATOM 650 O O . GLN A 1 87 ? 2.988 39.793 -7.456 1.00 39.97 87 GLN A O 1
ATOM 655 N N . GLU A 1 88 ? 1.253 41.139 -7.930 1.00 44.81 88 GLU A N 1
ATOM 656 C CA . GLU A 1 88 ? 0.244 40.374 -7.202 1.00 44.81 88 GLU A CA 1
ATOM 657 C C . GLU A 1 88 ? 0.052 39.044 -7.937 1.00 44.81 88 GLU A C 1
ATOM 659 O O . GLU A 1 88 ? -0.709 38.930 -8.900 1.00 44.81 88 GLU A O 1
ATOM 664 N N . GLY A 1 89 ? 0.805 38.029 -7.515 1.00 42.81 89 GLY A N 1
ATOM 665 C CA . GLY A 1 89 ? 0.548 36.652 -7.881 1.00 42.81 89 GLY A CA 1
ATOM 666 C C . GLY A 1 89 ? -0.796 36.279 -7.284 1.00 42.81 89 GLY A C 1
ATOM 667 O O . GLY A 1 89 ? -0.886 35.933 -6.110 1.00 42.81 89 GLY A O 1
ATOM 668 N N . THR A 1 90 ? -1.853 36.398 -8.083 1.00 36.19 90 THR A N 1
ATOM 669 C CA . THR A 1 90 ? -3.142 35.789 -7.771 1.00 36.19 90 THR A CA 1
ATOM 670 C C . THR A 1 90 ? -2.868 34.307 -7.564 1.00 36.19 90 THR A C 1
ATOM 672 O O . THR A 1 90 ? -2.549 33.594 -8.515 1.00 36.19 90 THR A O 1
ATOM 675 N N . ILE A 1 91 ? -2.932 33.849 -6.314 1.00 49.06 91 ILE A N 1
ATOM 676 C CA . ILE A 1 91 ? -2.909 32.427 -5.997 1.00 49.06 91 ILE A CA 1
ATOM 677 C C . ILE A 1 91 ? -4.234 31.887 -6.523 1.00 49.06 91 ILE A C 1
ATOM 679 O O . ILE A 1 91 ? -5.259 31.920 -5.844 1.00 49.06 91 ILE A O 1
ATOM 683 N N . THR A 1 92 ? -4.236 31.439 -7.774 1.00 42.91 92 THR A N 1
ATOM 684 C CA . THR A 1 92 ? -5.291 30.568 -8.265 1.00 42.91 92 THR A CA 1
ATOM 685 C C . THR A 1 92 ? -5.135 29.271 -7.494 1.00 42.91 92 THR A C 1
ATOM 687 O O . THR A 1 92 ? -4.224 28.487 -7.764 1.00 42.91 92 THR A O 1
ATOM 690 N N . VAL A 1 93 ? -5.993 29.072 -6.497 1.00 48.94 93 VAL A N 1
ATOM 691 C CA . VAL A 1 93 ? -6.244 27.748 -5.942 1.00 48.94 93 VAL A CA 1
ATOM 692 C C . VAL A 1 93 ? -6.772 26.924 -7.109 1.00 48.94 93 VAL A C 1
ATOM 694 O O . VAL A 1 93 ? -7.943 27.014 -7.468 1.00 48.94 93 VAL A O 1
ATOM 697 N N . VAL A 1 94 ? -5.875 26.194 -7.771 1.00 46.75 94 VAL A N 1
ATOM 698 C CA . VAL A 1 94 ? -6.284 25.112 -8.654 1.00 46.75 94 VAL A CA 1
ATOM 699 C C . VAL A 1 94 ? -6.852 24.069 -7.714 1.00 46.75 94 VAL A C 1
ATOM 701 O O . VAL A 1 94 ? -6.131 23.428 -6.951 1.00 46.75 94 VAL A O 1
ATOM 704 N N . GLU A 1 95 ? -8.173 23.998 -7.709 1.00 44.06 95 GLU A N 1
ATOM 705 C CA . GLU A 1 95 ? -8.940 22.926 -7.112 1.00 44.06 95 GLU A CA 1
ATOM 706 C C . GLU A 1 95 ? -8.440 21.618 -7.735 1.00 44.06 95 GLU A C 1
ATOM 708 O O . GLU A 1 95 ? -8.845 21.233 -8.828 1.00 44.06 95 GLU A O 1
ATOM 713 N N . ALA A 1 96 ? -7.503 20.947 -7.059 1.00 45.97 96 ALA A N 1
ATOM 714 C CA . ALA A 1 96 ? -7.104 19.575 -7.354 1.00 45.97 96 ALA A CA 1
ATOM 715 C C . ALA A 1 96 ? -8.223 18.633 -6.881 1.00 45.97 96 ALA A C 1
ATOM 717 O O . ALA A 1 96 ? -8.049 17.779 -6.014 1.00 45.97 96 ALA A O 1
ATOM 718 N N . GLY A 1 97 ? -9.420 18.874 -7.407 1.00 38.53 97 GLY A N 1
ATOM 719 C CA . GLY A 1 97 ? -10.596 18.055 -7.244 1.00 38.53 97 GLY A CA 1
ATOM 720 C C . GLY A 1 97 ? -10.654 17.064 -8.389 1.00 38.53 97 GLY A C 1
ATOM 721 O O . GLY A 1 97 ? -11.072 17.405 -9.487 1.00 38.53 97 GLY A O 1
ATOM 722 N N . THR A 1 98 ? -10.306 15.816 -8.084 1.00 47.28 98 THR A N 1
ATOM 723 C CA . THR A 1 98 ? -10.892 14.622 -8.710 1.00 47.28 98 THR A CA 1
ATOM 724 C C . THR A 1 98 ? -10.918 14.585 -10.239 1.00 47.28 98 THR A C 1
ATOM 726 O O . THR A 1 98 ? -11.963 14.690 -10.875 1.00 47.28 98 THR A O 1
ATOM 729 N N . GLU A 1 99 ? -9.790 14.190 -10.810 1.00 38.72 99 GLU A N 1
ATOM 730 C CA . GLU A 1 99 ? -9.820 13.262 -11.929 1.00 38.72 99 GLU A CA 1
ATOM 731 C C . GLU A 1 99 ? -8.840 12.128 -11.645 1.00 38.72 99 GLU A C 1
ATOM 733 O O . GLU A 1 99 ? -7.628 12.244 -11.786 1.00 38.72 99 GLU A O 1
ATOM 738 N N . ALA A 1 100 ? -9.394 10.979 -11.259 1.00 44.91 100 ALA A N 1
ATOM 739 C CA . ALA A 1 100 ? -8.788 9.694 -11.567 1.00 44.91 100 ALA A CA 1
ATOM 740 C C . ALA A 1 100 ? -8.831 9.506 -13.097 1.00 44.91 100 ALA A C 1
ATOM 742 O O . ALA A 1 100 ? -9.536 8.652 -13.626 1.00 44.91 100 ALA A O 1
ATOM 743 N N . GLY A 1 101 ? -8.135 10.378 -13.818 1.00 38.03 101 GLY A N 1
ATOM 744 C CA . GLY A 1 101 ? -7.767 10.197 -15.201 1.00 38.03 101 GLY A CA 1
ATOM 745 C C . GLY A 1 101 ? -6.390 9.578 -15.162 1.00 38.03 101 GLY A C 1
ATOM 746 O O . GLY A 1 101 ? -5.412 10.264 -14.876 1.00 38.03 101 GLY A O 1
ATOM 747 N N . LEU A 1 102 ? -6.314 8.269 -15.407 1.00 49.53 102 LEU A N 1
ATOM 748 C CA . LEU A 1 102 ? -5.067 7.654 -15.830 1.00 49.53 102 LEU A CA 1
ATOM 749 C C . LEU A 1 102 ? -4.457 8.572 -16.883 1.00 49.53 102 LEU A C 1
ATOM 751 O O . LEU A 1 102 ? -5.057 8.749 -17.945 1.00 49.53 102 LEU A O 1
ATOM 755 N N . GLY A 1 103 ? -3.311 9.177 -16.564 1.00 37.44 103 GLY A N 1
ATOM 756 C CA . GLY A 1 103 ? -2.568 9.988 -17.511 1.00 37.44 103 GLY A CA 1
ATOM 757 C C . GLY A 1 103 ? -2.412 9.169 -18.781 1.00 37.44 103 GLY A C 1
ATOM 758 O O . GLY A 1 103 ? -1.733 8.141 -18.782 1.00 37.44 103 GLY A O 1
ATOM 759 N N . SER A 1 104 ? -3.118 9.577 -19.834 1.00 44.94 104 SER A N 1
ATOM 760 C CA . SER A 1 104 ? -3.086 8.927 -21.131 1.00 44.94 104 SER A CA 1
ATOM 761 C C . SER A 1 104 ? -1.733 9.230 -21.761 1.00 44.94 104 SER A C 1
ATOM 763 O O . SER A 1 104 ? -1.599 10.103 -22.618 1.00 44.94 104 SER A O 1
ATOM 765 N N . HIS A 1 105 ? -0.706 8.521 -21.297 1.00 50.09 105 HIS A N 1
ATOM 766 C CA . HIS A 1 105 ? 0.497 8.314 -22.076 1.00 50.09 105 HIS A CA 1
ATOM 767 C C . HIS A 1 105 ? 0.081 7.645 -23.394 1.00 50.09 105 HIS A C 1
ATOM 769 O O . HIS A 1 105 ? -0.830 6.809 -23.386 1.00 50.09 105 HIS A O 1
ATOM 775 N N . PRO A 1 106 ? 0.691 8.026 -24.532 1.00 43.94 106 PRO A N 1
ATOM 776 C CA . PRO A 1 106 ? 0.357 7.452 -25.828 1.00 43.94 106 PRO A CA 1
ATOM 777 C C . PRO A 1 106 ? 0.403 5.934 -25.707 1.00 43.94 106 PRO A C 1
ATOM 779 O O . PRO A 1 106 ? 1.408 5.395 -25.243 1.00 43.94 106 PRO A O 1
ATOM 782 N N . ALA A 1 107 ? -0.712 5.286 -26.063 1.00 48.50 107 ALA A N 1
ATOM 783 C CA . ALA A 1 107 ? -0.878 3.845 -25.984 1.00 48.50 107 ALA A CA 1
ATOM 784 C C . ALA A 1 107 ? 0.390 3.179 -26.520 1.00 48.50 107 ALA A C 1
ATOM 786 O O . ALA A 1 107 ? 0.731 3.325 -27.699 1.00 48.50 107 ALA A O 1
ATOM 787 N N . ALA A 1 108 ? 1.131 2.520 -25.627 1.00 52.62 108 ALA A N 1
ATOM 788 C CA . ALA A 1 108 ? 2.284 1.747 -26.033 1.00 52.62 108 ALA A CA 1
ATOM 789 C C . ALA A 1 108 ? 1.825 0.757 -27.122 1.00 52.62 108 ALA A C 1
ATOM 791 O O . ALA A 1 108 ? 0.694 0.264 -27.039 1.00 52.62 108 ALA A O 1
ATOM 792 N N . PRO A 1 109 ? 2.649 0.491 -28.154 1.00 57.84 109 PRO A N 1
ATOM 793 C CA . PRO A 1 109 ? 2.292 -0.460 -29.203 1.00 57.84 109 PRO A CA 1
ATOM 794 C C . PRO A 1 109 ? 1.793 -1.757 -28.560 1.00 57.84 109 PRO A C 1
ATOM 796 O O . PRO A 1 109 ? 2.410 -2.232 -27.606 1.00 57.84 109 PRO A O 1
ATOM 799 N N . GLU A 1 110 ? 0.648 -2.247 -29.044 1.00 70.06 110 GLU A N 1
ATOM 800 C CA . GLU A 1 110 ? -0.220 -3.248 -28.407 1.00 70.06 110 GLU A CA 1
ATOM 801 C C . GLU A 1 110 ? 0.549 -4.266 -27.541 1.00 70.06 110 GLU A C 1
ATOM 803 O O . GLU A 1 110 ? 1.176 -5.202 -28.036 1.00 70.06 110 GLU A O 1
ATOM 808 N N . GLY A 1 111 ? 0.525 -4.059 -26.219 1.00 77.88 111 GLY A N 1
ATOM 809 C CA . GLY A 1 111 ? 1.050 -5.010 -25.236 1.00 77.88 111 GLY A CA 1
ATOM 810 C C . GLY A 1 111 ? 2.551 -4.942 -24.920 1.00 77.88 111 GLY A C 1
ATOM 811 O O . GLY A 1 111 ? 3.032 -5.817 -24.201 1.00 77.88 111 GLY A O 1
ATOM 812 N N . VAL A 1 112 ? 3.318 -3.956 -25.397 1.00 85.56 112 VAL A N 1
ATOM 813 C CA . VAL A 1 112 ? 4.738 -3.804 -25.013 1.00 85.56 112 VAL A CA 1
ATOM 814 C C . VAL A 1 112 ? 4.890 -2.783 -23.886 1.00 85.56 112 VAL A C 1
ATOM 816 O O . VAL A 1 112 ? 4.666 -1.593 -24.085 1.00 85.56 112 VAL A O 1
ATOM 819 N N . ALA A 1 113 ? 5.339 -3.224 -22.710 1.00 87.69 113 ALA A N 1
ATOM 820 C CA . ALA A 1 113 ? 5.707 -2.315 -21.629 1.00 87.69 113 ALA A CA 1
ATOM 821 C C . ALA A 1 113 ? 7.118 -1.770 -21.876 1.00 87.69 113 ALA A C 1
ATOM 823 O O . ALA A 1 113 ? 8.057 -2.556 -22.013 1.00 87.69 113 ALA A O 1
ATOM 824 N N . ARG A 1 114 ? 7.279 -0.443 -21.918 1.00 86.44 114 ARG A N 1
ATOM 825 C CA . ARG A 1 114 ? 8.557 0.225 -22.212 1.00 86.44 114 ARG A CA 1
ATOM 826 C C . ARG A 1 114 ? 9.002 1.122 -21.073 1.00 86.44 114 ARG A C 1
ATOM 828 O O . ARG A 1 114 ? 8.177 1.766 -20.432 1.00 86.44 114 ARG A O 1
ATOM 835 N N . GLY A 1 115 ? 10.312 1.219 -20.866 1.00 86.81 115 GLY A N 1
ATOM 836 C CA . GLY A 1 115 ? 10.882 2.170 -19.917 1.00 86.81 115 GLY A CA 1
ATOM 837 C C . GLY A 1 115 ? 10.314 1.967 -18.510 1.00 86.81 115 GLY A C 1
ATOM 838 O O . GLY A 1 115 ? 10.367 0.861 -17.970 1.00 86.81 115 GLY A O 1
ATOM 839 N N . SER A 1 116 ? 9.765 3.026 -17.914 1.00 86.00 116 SER A N 1
ATOM 840 C CA . SER A 1 116 ? 9.205 3.004 -16.556 1.00 86.00 116 SER A CA 1
ATOM 841 C C . SER A 1 116 ? 8.013 2.053 -16.393 1.00 86.00 116 SER A C 1
ATOM 843 O O . SER A 1 116 ? 7.826 1.523 -15.297 1.00 86.00 116 SER A O 1
ATOM 845 N N . ASP A 1 117 ? 7.264 1.776 -17.467 1.00 87.75 117 ASP A N 1
ATOM 846 C CA . ASP A 1 117 ? 6.120 0.856 -17.457 1.00 87.75 117 ASP A CA 1
ATOM 847 C C . ASP A 1 117 ? 6.542 -0.623 -17.422 1.00 87.75 117 ASP A C 1
ATOM 849 O O . ASP A 1 117 ? 5.774 -1.489 -16.991 1.00 87.75 117 ASP A O 1
ATOM 853 N N . ALA A 1 118 ? 7.768 -0.923 -17.866 1.00 89.62 118 ALA A N 1
ATOM 854 C CA . ALA A 1 118 ? 8.338 -2.270 -17.845 1.00 89.62 118 ALA A CA 1
ATOM 855 C C . ALA A 1 118 ? 8.842 -2.692 -16.456 1.00 89.62 118 ALA A C 1
ATOM 857 O O . ALA A 1 118 ? 9.065 -3.882 -16.215 1.00 89.62 118 ALA A O 1
ATOM 858 N N . LEU A 1 119 ? 9.051 -1.724 -15.562 1.00 90.50 119 LEU A N 1
ATOM 859 C CA . LEU A 1 119 ? 9.463 -1.963 -14.184 1.00 90.50 119 LEU A CA 1
ATOM 860 C C . LEU A 1 119 ? 8.302 -2.535 -13.365 1.00 90.50 119 LEU A C 1
ATOM 862 O O . LEU A 1 119 ? 7.128 -2.298 -13.663 1.00 90.50 119 LEU A O 1
ATOM 866 N N . THR A 1 120 ? 8.627 -3.290 -12.319 1.00 92.88 120 THR A N 1
ATOM 867 C CA . THR A 1 120 ? 7.629 -3.701 -11.325 1.00 92.88 120 THR A CA 1
ATOM 868 C C . THR A 1 120 ? 7.192 -2.525 -10.451 1.00 92.88 120 THR A C 1
ATOM 870 O O . THR A 1 120 ? 7.901 -1.521 -10.348 1.00 92.88 120 THR A O 1
ATOM 873 N N . LEU A 1 121 ? 6.039 -2.657 -9.792 1.00 93.94 121 LEU A N 1
ATOM 874 C CA . LEU A 1 121 ? 5.469 -1.620 -8.925 1.00 93.94 121 LEU A CA 1
ATOM 875 C C . LEU A 1 121 ? 6.437 -1.132 -7.838 1.00 93.94 121 LEU A C 1
ATOM 877 O O . LEU A 1 121 ? 6.465 0.057 -7.538 1.00 93.94 121 LEU A O 1
ATOM 881 N N . LEU A 1 122 ? 7.243 -2.027 -7.259 1.00 92.50 122 LEU A N 1
ATOM 882 C CA . LEU A 1 122 ? 8.218 -1.666 -6.220 1.00 92.50 122 LEU A CA 1
ATOM 883 C C . LEU A 1 122 ? 9.579 -1.204 -6.776 1.00 92.50 122 LEU A C 1
ATOM 885 O O . LEU A 1 122 ? 10.359 -0.587 -6.051 1.00 92.50 122 LEU A O 1
ATOM 889 N N . GLU A 1 123 ? 9.883 -1.487 -8.046 1.00 90.44 123 GLU A N 1
ATOM 890 C CA . GLU A 1 123 ? 11.089 -0.976 -8.717 1.00 90.44 123 GLU A CA 1
ATOM 891 C C . GLU A 1 123 ? 10.877 0.461 -9.211 1.00 90.44 123 GLU A C 1
ATOM 893 O O . GLU A 1 123 ? 11.774 1.299 -9.091 1.00 90.44 123 GLU A O 1
ATOM 898 N N . ASN A 1 124 ? 9.693 0.755 -9.752 1.00 91.19 124 ASN A N 1
ATOM 899 C CA . ASN A 1 124 ? 9.349 2.086 -10.225 1.00 91.19 124 ASN A CA 1
ATOM 900 C C . ASN A 1 124 ? 9.181 3.051 -9.028 1.00 91.19 124 ASN A C 1
ATOM 902 O O . ASN A 1 124 ? 8.405 2.765 -8.117 1.00 91.19 124 ASN A O 1
ATOM 906 N N . PRO A 1 125 ? 9.898 4.192 -9.000 1.00 90.38 125 PRO A N 1
ATOM 907 C CA . PRO A 1 125 ? 9.901 5.092 -7.849 1.00 90.38 125 PRO A CA 1
ATOM 908 C C . PRO A 1 125 ? 8.549 5.768 -7.598 1.00 90.38 125 PRO A C 1
ATOM 910 O O . PRO A 1 125 ? 8.207 5.990 -6.443 1.00 90.38 125 PRO A O 1
ATOM 913 N N . GLU A 1 126 ? 7.781 6.062 -8.648 1.00 92.44 126 GLU A N 1
ATOM 914 C CA . GLU A 1 126 ? 6.463 6.696 -8.556 1.00 92.44 126 GLU A CA 1
ATOM 915 C C . GLU A 1 126 ? 5.474 5.754 -7.860 1.00 92.44 126 GLU A C 1
ATOM 917 O O . GLU A 1 126 ? 4.927 6.085 -6.810 1.00 92.44 126 GLU A O 1
ATOM 922 N N . THR A 1 127 ? 5.323 4.530 -8.376 1.00 94.19 127 THR A N 1
ATOM 923 C CA . THR A 1 127 ? 4.402 3.546 -7.789 1.00 94.19 127 THR A CA 1
ATOM 924 C C . THR A 1 127 ? 4.896 3.012 -6.451 1.00 94.19 127 THR A C 1
ATOM 926 O O . THR A 1 127 ? 4.089 2.707 -5.580 1.00 94.19 127 THR A O 1
ATOM 929 N N . ARG A 1 128 ? 6.213 2.928 -6.234 1.00 94.00 128 ARG A N 1
ATOM 930 C CA . ARG A 1 128 ? 6.762 2.573 -4.922 1.00 94.00 128 ARG A CA 1
ATOM 931 C C . ARG A 1 128 ? 6.402 3.622 -3.874 1.00 94.00 128 ARG A C 1
ATOM 933 O O . ARG A 1 128 ? 6.005 3.242 -2.778 1.00 94.00 128 ARG A O 1
ATOM 940 N N . ASN A 1 129 ? 6.551 4.909 -4.190 1.00 93.81 129 ASN A N 1
ATOM 941 C CA . ASN A 1 129 ? 6.194 5.980 -3.263 1.00 93.81 129 ASN A CA 1
ATOM 942 C C . ASN A 1 129 ? 4.691 5.959 -2.981 1.00 93.81 129 ASN A C 1
ATOM 944 O O . ASN A 1 129 ? 4.319 5.905 -1.819 1.00 93.81 129 ASN A O 1
ATOM 948 N N . GLN A 1 130 ? 3.853 5.824 -4.016 1.00 95.31 130 GLN A N 1
ATOM 949 C CA . GLN A 1 130 ? 2.411 5.645 -3.834 1.00 95.31 130 GLN A CA 1
ATOM 950 C C . GLN A 1 130 ? 2.087 4.455 -2.914 1.00 95.31 130 GLN A C 1
ATOM 952 O O . GLN A 1 130 ? 1.238 4.559 -2.037 1.00 95.31 130 GLN A O 1
ATOM 957 N N . PHE A 1 131 ? 2.769 3.318 -3.078 1.00 95.50 131 PHE A N 1
ATOM 958 C CA . PHE A 1 131 ? 2.551 2.141 -2.235 1.00 95.50 131 PHE A CA 1
ATOM 959 C C . PHE A 1 131 ? 2.924 2.397 -0.767 1.00 95.50 131 PHE A C 1
ATOM 961 O O . PHE A 1 131 ? 2.247 1.912 0.138 1.00 95.50 131 PHE A O 1
ATOM 968 N N . ILE A 1 132 ? 4.002 3.149 -0.530 1.00 95.31 132 ILE A N 1
ATOM 969 C CA . ILE A 1 132 ? 4.426 3.559 0.813 1.00 95.31 132 ILE A CA 1
ATOM 970 C C . ILE A 1 132 ? 3.415 4.543 1.410 1.00 95.31 132 ILE A C 1
ATOM 972 O O . ILE A 1 132 ? 3.009 4.350 2.552 1.00 95.31 132 ILE A O 1
ATOM 976 N N . ASP A 1 133 ? 2.968 5.534 0.639 1.00 96.31 133 ASP A N 1
ATOM 977 C CA . ASP A 1 133 ? 1.988 6.532 1.071 1.00 96.31 133 ASP A CA 1
ATOM 978 C C . ASP A 1 133 ? 0.657 5.867 1.452 1.00 96.31 133 ASP A C 1
ATOM 980 O O . ASP A 1 133 ? 0.122 6.123 2.529 1.00 96.31 133 ASP A O 1
ATOM 984 N N . GLU A 1 134 ? 0.169 4.927 0.638 1.00 96.81 134 GLU A N 1
ATOM 985 C CA . GLU A 1 134 ? -1.033 4.143 0.940 1.00 96.81 134 GLU A CA 1
ATOM 986 C C . GLU A 1 134 ? -0.846 3.252 2.191 1.00 96.81 134 GLU A C 1
ATOM 988 O O . GLU A 1 134 ? -1.771 3.077 2.988 1.00 96.81 134 GLU A O 1
ATOM 993 N N . LEU A 1 135 ? 0.351 2.695 2.426 1.00 96.38 135 LEU A N 1
ATOM 994 C CA . LEU A 1 135 ? 0.637 1.957 3.667 1.00 96.38 135 LEU A CA 1
ATOM 995 C C . LEU A 1 135 ? 0.656 2.869 4.895 1.00 96.38 135 LEU A C 1
ATOM 997 O O . LEU A 1 135 ? 0.194 2.455 5.959 1.00 96.38 135 LEU A O 1
ATOM 1001 N N . MET A 1 136 ? 1.180 4.086 4.760 1.00 96.25 136 MET A N 1
ATOM 1002 C CA . MET A 1 136 ? 1.157 5.092 5.820 1.00 96.25 136 MET A CA 1
ATOM 1003 C C . MET A 1 136 ? -0.270 5.568 6.103 1.00 96.25 136 MET A C 1
ATOM 1005 O O . MET A 1 136 ? -0.644 5.703 7.266 1.00 96.25 136 MET A O 1
ATOM 1009 N N . GLU A 1 137 ? -1.094 5.754 5.070 1.00 96.75 137 GLU A N 1
ATOM 1010 C CA . GLU A 1 137 ? -2.521 6.055 5.217 1.00 96.75 137 GLU A CA 1
ATOM 1011 C C . GLU A 1 137 ? -3.235 4.944 6.001 1.00 96.75 137 GLU A C 1
ATOM 1013 O O . GLU A 1 137 ? -3.950 5.223 6.966 1.00 96.75 137 GLU A O 1
ATOM 1018 N N . LEU A 1 138 ? -2.979 3.675 5.659 1.00 95.69 138 LEU A N 1
ATOM 1019 C CA . LEU A 1 138 ? -3.519 2.533 6.397 1.00 95.69 138 LEU A CA 1
ATOM 1020 C C . LEU A 1 138 ? -3.026 2.493 7.851 1.00 95.69 138 LEU A C 1
ATOM 1022 O O . LEU A 1 138 ? -3.811 2.193 8.751 1.00 95.69 138 LEU A O 1
ATOM 1026 N N . GLU A 1 139 ? -1.746 2.784 8.098 1.00 96.19 139 GLU A N 1
ATOM 1027 C CA . GLU A 1 139 ? -1.193 2.868 9.452 1.00 96.19 139 GLU A CA 1
ATOM 1028 C C . GLU A 1 139 ? -1.928 3.928 10.282 1.00 96.19 139 GLU A C 1
ATOM 1030 O O . GLU A 1 139 ? -2.385 3.634 11.389 1.00 96.19 139 GLU A O 1
ATOM 1035 N N . LEU A 1 140 ? -2.067 5.141 9.745 1.00 95.62 140 LEU A N 1
ATOM 1036 C CA . LEU A 1 140 ? -2.726 6.257 10.420 1.00 95.62 140 LEU A CA 1
ATOM 1037 C C . LEU A 1 140 ? -4.197 5.952 10.691 1.00 95.62 140 LEU A C 1
ATOM 1039 O O . LEU A 1 140 ? -4.664 6.156 11.812 1.00 95.62 140 LEU A O 1
ATOM 1043 N N . PHE A 1 141 ? -4.900 5.388 9.707 1.00 93.75 141 PHE A N 1
ATOM 1044 C CA . PHE A 1 141 ? -6.281 4.950 9.869 1.00 93.75 141 PHE A CA 1
ATOM 1045 C C . PHE A 1 141 ? -6.419 3.931 11.007 1.00 93.75 141 PHE A C 1
ATOM 1047 O O . PHE A 1 141 ? -7.267 4.089 11.884 1.00 93.75 141 PHE A O 1
ATOM 1054 N N . LEU A 1 142 ? -5.571 2.897 11.036 1.00 92.75 142 LEU A N 1
ATOM 1055 C CA . LEU A 1 142 ? -5.605 1.872 12.083 1.00 92.75 142 LEU A CA 1
ATOM 1056 C C . LEU A 1 142 ? -5.248 2.441 13.462 1.00 92.75 142 LEU A C 1
ATOM 1058 O O . LEU A 1 142 ? -5.855 2.044 14.456 1.00 92.75 142 LEU A O 1
ATOM 1062 N N . ALA A 1 143 ? -4.285 3.363 13.533 1.00 93.69 143 ALA A N 1
ATOM 10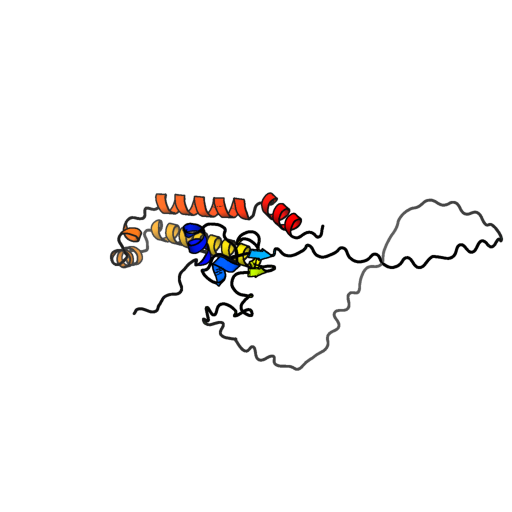63 C CA . ALA A 1 143 ? -3.879 4.012 14.775 1.00 93.69 143 ALA A CA 1
ATOM 1064 C C . ALA A 1 143 ? -4.992 4.896 15.347 1.00 93.69 143 ALA A C 1
ATOM 1066 O O . ALA A 1 143 ? -5.321 4.775 16.527 1.00 93.69 143 ALA A O 1
ATOM 1067 N N . GLN A 1 144 ? -5.611 5.731 14.508 1.00 90.81 144 GLN A N 1
ATOM 1068 C CA . GLN A 1 144 ? -6.759 6.542 14.904 1.00 90.81 144 GLN A CA 1
ATOM 1069 C C . GLN A 1 144 ? -7.920 5.648 15.344 1.00 90.81 144 GLN A C 1
ATOM 1071 O O . GLN A 1 144 ? -8.502 5.859 16.404 1.00 90.81 144 GLN A O 1
ATOM 1076 N N . ARG A 1 145 ? -8.211 4.598 14.571 1.00 86.88 145 ARG A N 1
ATOM 1077 C CA . ARG A 1 145 ? -9.319 3.694 14.865 1.00 86.88 145 ARG A CA 1
ATOM 1078 C C . ARG A 1 145 ? -9.143 2.944 16.181 1.00 86.88 145 ARG A C 1
ATOM 1080 O O . ARG A 1 145 ? -10.122 2.663 16.868 1.00 86.88 145 ARG A O 1
ATOM 1087 N N . LEU A 1 146 ? -7.907 2.589 16.516 1.00 88.56 146 LEU A N 1
ATOM 1088 C CA . LEU A 1 146 ? -7.589 1.973 17.794 1.00 88.56 146 LEU A CA 1
ATOM 1089 C C . LEU A 1 146 ? -7.826 2.947 18.953 1.00 88.56 146 LEU A C 1
ATOM 1091 O O . LEU A 1 146 ? -8.432 2.545 19.939 1.00 88.56 146 LEU A O 1
ATOM 1095 N N . LEU A 1 147 ? -7.401 4.207 18.811 1.00 88.31 147 LEU A N 1
ATOM 1096 C CA . LEU A 1 147 ? -7.610 5.245 19.823 1.00 88.31 147 LEU A CA 1
ATOM 1097 C C . LEU A 1 147 ? -9.105 5.494 20.072 1.00 88.31 147 LEU A C 1
ATOM 1099 O O . LEU A 1 147 ? -9.534 5.494 21.218 1.00 88.31 147 LEU A O 1
ATOM 1103 N N . GLU A 1 148 ? -9.903 5.620 19.007 1.00 84.50 148 GLU A N 1
ATOM 1104 C CA . GLU A 1 148 ? -11.366 5.770 19.091 1.00 84.50 148 GLU A CA 1
ATOM 1105 C C . GLU A 1 148 ? -12.053 4.597 19.805 1.00 84.50 148 GLU A C 1
ATOM 1107 O O . GLU A 1 148 ? -13.098 4.771 20.420 1.00 84.50 148 GLU A O 1
ATOM 1112 N N . LEU A 1 149 ? -11.506 3.382 19.686 1.00 79.62 149 LEU A N 1
ATOM 1113 C CA . LEU A 1 149 ? -12.073 2.190 20.318 1.00 79.62 149 LEU A CA 1
ATOM 1114 C C . LEU A 1 149 ? -11.647 2.045 21.787 1.00 79.62 149 LEU A C 1
ATOM 1116 O O . LEU A 1 149 ? -12.335 1.380 22.556 1.00 79.62 149 LEU A O 1
ATOM 1120 N N . GLU A 1 150 ? -10.491 2.600 22.153 1.00 81.69 150 GLU A N 1
ATOM 1121 C CA . GLU A 1 150 ? -9.973 2.617 23.526 1.00 81.69 150 GLU A CA 1
ATOM 1122 C C . GLU A 1 150 ? -10.549 3.773 24.355 1.00 81.69 150 GLU A C 1
ATOM 1124 O O . GLU A 1 150 ? -10.587 3.675 25.582 1.00 81.69 150 GLU A O 1
ATOM 1129 N N . ASP A 1 151 ? -11.002 4.848 23.707 1.00 77.25 151 ASP A N 1
ATOM 1130 C CA . ASP A 1 151 ? -11.632 5.983 24.372 1.00 77.25 151 ASP A CA 1
ATOM 1131 C C . ASP 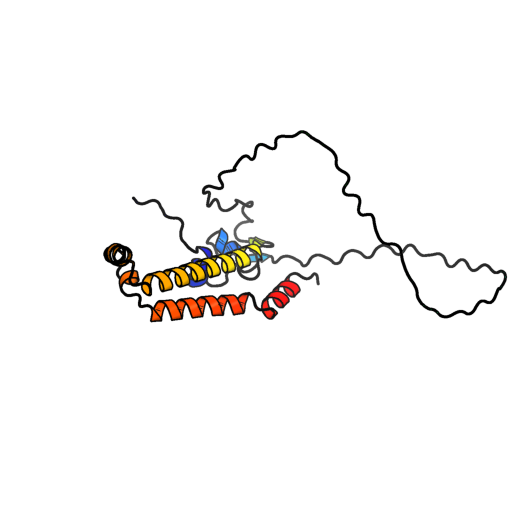A 1 151 ? -13.130 5.715 24.623 1.00 77.25 151 ASP A C 1
ATOM 1133 O O . ASP A 1 151 ? -13.945 5.620 23.707 1.00 77.25 151 ASP A O 1
ATOM 1137 N N . GLU A 1 152 ? -13.515 5.610 25.898 1.00 57.06 152 GLU A N 1
ATOM 1138 C CA . GLU A 1 152 ? -14.889 5.340 26.373 1.00 57.06 152 GLU A CA 1
ATOM 1139 C C . GLU A 1 152 ? -15.887 6.489 26.072 1.00 57.06 152 GLU A C 1
ATOM 1141 O O . GLU A 1 152 ? -17.056 6.435 26.461 1.00 57.06 152 GLU A O 1
ATOM 1146 N N . ALA A 1 153 ? -15.445 7.556 25.399 1.00 54.50 153 ALA A N 1
ATOM 1147 C CA . ALA A 1 153 ? -16.222 8.770 25.163 1.00 54.50 153 ALA A CA 1
ATOM 1148 C C . ALA A 1 153 ? -17.173 8.700 23.954 1.00 54.50 153 ALA A C 1
ATOM 1150 O O . ALA A 1 153 ? -18.068 9.543 23.849 1.00 54.50 153 ALA A O 1
ATOM 1151 N N . ASP A 1 154 ? -17.040 7.718 23.055 1.00 60.31 154 ASP A N 1
ATOM 1152 C CA . ASP A 1 154 ? -17.750 7.751 21.771 1.00 60.31 154 ASP A CA 1
ATOM 1153 C C . ASP A 1 154 ? -18.906 6.738 21.654 1.00 60.31 154 ASP A C 1
ATOM 1155 O O . ASP A 1 154 ? -18.933 5.808 20.841 1.00 60.31 154 ASP A O 1
ATOM 1159 N N . VAL A 1 155 ? -19.945 6.970 22.464 1.00 58.97 155 VAL A N 1
ATOM 1160 C CA . VAL A 1 155 ? -21.262 6.312 22.340 1.00 58.97 155 VAL A CA 1
ATOM 1161 C C . VAL A 1 155 ? -21.847 6.492 20.922 1.00 58.97 155 VAL A C 1
ATOM 1163 O O . VAL A 1 155 ? -22.637 5.665 20.457 1.00 58.97 155 VAL A O 1
ATOM 1166 N N . VAL A 1 156 ? -21.437 7.541 20.196 1.00 59.91 156 VAL A N 1
ATOM 1167 C CA . VAL A 1 156 ? -21.876 7.825 18.824 1.00 59.91 156 VAL A CA 1
ATOM 1168 C C . VAL A 1 156 ? -21.135 6.947 17.807 1.00 59.91 156 VAL A C 1
ATOM 1170 O O . VAL A 1 156 ? -21.795 6.407 16.916 1.00 59.91 156 VAL A O 1
ATOM 1173 N N . ALA A 1 157 ? -19.830 6.695 17.961 1.00 61.38 157 ALA A N 1
ATOM 1174 C CA . ALA A 1 157 ? -19.095 5.720 17.144 1.00 61.38 157 ALA A CA 1
ATOM 1175 C C . ALA A 1 157 ? -19.663 4.304 17.291 1.00 61.38 157 ALA A C 1
ATOM 1177 O O . ALA A 1 157 ? -19.846 3.607 16.290 1.00 61.38 157 ALA A O 1
ATOM 1178 N N . MET A 1 158 ? -20.024 3.899 18.513 1.00 62.09 158 MET A N 1
ATOM 1179 C CA . MET A 1 158 ? -20.691 2.614 18.758 1.00 62.09 158 MET A CA 1
ATOM 1180 C C . MET A 1 158 ? -22.044 2.518 18.036 1.00 62.09 158 MET A C 1
ATOM 1182 O O . MET A 1 158 ? -22.370 1.470 17.481 1.00 62.09 158 MET A O 1
ATOM 1186 N N . SER A 1 159 ? -22.804 3.617 17.974 1.00 65.50 159 SER A N 1
ATOM 1187 C CA . SER A 1 159 ? -24.081 3.699 17.249 1.00 65.50 159 SER A CA 1
ATOM 1188 C C . SER A 1 159 ? -23.905 3.673 15.720 1.00 65.50 159 SER A C 1
ATOM 1190 O O . SER A 1 159 ? -24.616 2.948 15.023 1.00 65.50 159 SER A O 1
ATOM 1192 N N . GLN A 1 160 ? -22.905 4.376 15.173 1.00 64.69 160 GLN A N 1
ATOM 1193 C CA . GLN A 1 160 ? -22.613 4.374 13.729 1.00 64.69 160 GLN A CA 1
ATOM 1194 C C . GLN A 1 160 ? -22.142 2.997 13.226 1.00 64.69 160 GLN A C 1
ATOM 1196 O O . GLN A 1 160 ? -22.469 2.588 12.109 1.00 64.69 160 GLN A O 1
ATOM 1201 N N . LEU A 1 161 ? -21.429 2.235 14.062 1.00 65.75 161 LEU A N 1
ATOM 1202 C CA . LEU A 1 161 ? -20.959 0.885 13.730 1.00 65.75 161 LEU A CA 1
ATOM 1203 C C . LEU A 1 161 ? -22.078 -0.152 13.675 1.00 65.75 161 LEU A C 1
ATOM 1205 O O . LEU A 1 161 ? -21.957 -1.124 12.932 1.00 65.75 161 LEU A O 1
ATOM 1209 N N . GLN A 1 162 ? -23.192 0.046 14.384 1.00 67.12 162 GLN A N 1
ATOM 1210 C CA . GLN A 1 162 ? -24.347 -0.859 14.292 1.00 67.12 162 GLN A CA 1
ATOM 1211 C C . GLN A 1 162 ? -24.960 -0.890 12.885 1.00 67.12 162 GLN A C 1
ATOM 1213 O O . GLN A 1 162 ? -25.598 -1.872 12.508 1.00 67.12 162 GLN A O 1
ATOM 1218 N N . VAL A 1 163 ? -24.723 0.154 12.085 1.00 70.25 163 VAL A N 1
ATOM 1219 C CA . VAL A 1 163 ? -25.147 0.235 10.680 1.00 70.25 163 VAL A CA 1
ATOM 1220 C C . VAL A 1 163 ? -24.046 -0.254 9.722 1.00 70.25 163 VAL A C 1
ATOM 1222 O O . VAL A 1 163 ? -24.303 -0.496 8.542 1.00 70.25 163 VAL A O 1
ATOM 1225 N N . ALA A 1 164 ? -22.816 -0.443 10.211 1.00 71.12 164 ALA A N 1
ATOM 1226 C CA . ALA A 1 164 ? -21.702 -0.941 9.416 1.00 71.12 164 ALA A CA 1
ATOM 1227 C C . ALA A 1 164 ? -21.840 -2.452 9.115 1.00 71.12 164 ALA A C 1
ATOM 1229 O O . ALA A 1 164 ? -22.438 -3.192 9.893 1.00 71.12 164 ALA A O 1
ATOM 1230 N N . PRO A 1 165 ? -21.264 -2.959 8.010 1.00 75.44 165 PRO A N 1
ATOM 1231 C CA . PRO A 1 165 ? -21.222 -4.393 7.726 1.00 75.44 165 PRO A CA 1
ATOM 1232 C C . PRO A 1 165 ? -20.627 -5.212 8.883 1.00 75.44 165 PRO A C 1
ATOM 1234 O O . PRO A 1 165 ? -19.700 -4.759 9.552 1.00 75.44 165 PRO A O 1
ATOM 1237 N N . ALA A 1 166 ? -21.076 -6.461 9.055 1.00 72.00 166 ALA A N 1
ATOM 1238 C CA . ALA A 1 166 ? -20.644 -7.348 10.149 1.00 72.00 166 ALA A CA 1
ATOM 1239 C C . ALA A 1 166 ? -19.112 -7.518 10.255 1.00 72.00 166 ALA A C 1
ATOM 1241 O O . ALA A 1 166 ? -18.566 -7.700 11.342 1.00 72.00 166 ALA A O 1
ATOM 1242 N N . VAL A 1 167 ? -18.404 -7.399 9.125 1.00 72.31 167 VAL A N 1
ATOM 1243 C CA . VAL A 1 167 ? -16.934 -7.422 9.057 1.00 72.31 167 VAL A CA 1
ATOM 1244 C C . VAL A 1 167 ? -16.292 -6.286 9.867 1.00 72.31 167 VAL A C 1
ATOM 1246 O O . VAL A 1 167 ? -15.200 -6.472 10.399 1.00 72.31 167 VAL A O 1
ATOM 1249 N N . LEU A 1 168 ? -16.955 -5.131 9.979 1.00 68.81 168 LEU A N 1
ATOM 1250 C CA . LEU A 1 168 ? -16.502 -3.975 10.760 1.00 68.81 168 LEU A CA 1
ATOM 1251 C C . LEU A 1 168 ? -17.003 -4.015 12.212 1.00 68.81 168 LEU A C 1
ATOM 1253 O O . LEU A 1 168 ? -16.317 -3.519 13.099 1.00 68.81 168 LEU A O 1
ATOM 1257 N N . GLN A 1 169 ? -18.150 -4.650 12.466 1.00 68.50 169 GLN A N 1
ATOM 1258 C CA . GLN A 1 169 ? -18.735 -4.781 13.808 1.00 68.50 169 GLN A CA 1
ATOM 1259 C C . GLN A 1 169 ? -17.965 -5.745 14.720 1.00 68.50 169 GLN A C 1
ATOM 1261 O O . GLN A 1 169 ? -17.917 -5.544 15.927 1.00 68.50 169 GLN A O 1
ATOM 1266 N N . GLY A 1 170 ? -17.352 -6.789 14.155 1.00 67.69 170 GLY A N 1
ATOM 1267 C CA . GLY A 1 170 ? -16.608 -7.806 14.910 1.00 67.69 170 GLY A CA 1
ATOM 1268 C C . GLY A 1 170 ? -15.124 -7.497 15.142 1.00 67.69 170 GLY A C 1
ATOM 1269 O O . GLY A 1 170 ? -14.355 -8.420 15.413 1.00 67.69 170 GLY A O 1
ATOM 1270 N N . GLN A 1 171 ? -14.680 -6.250 14.959 1.00 75.12 171 GLN A N 1
ATOM 1271 C CA . GLN A 1 171 ? -13.270 -5.883 15.138 1.00 75.12 171 GLN A CA 1
ATOM 1272 C C . GLN A 1 171 ? -12.964 -5.611 16.615 1.00 75.12 171 GLN A C 1
ATOM 1274 O O . GLN A 1 171 ? -13.571 -4.739 17.228 1.00 75.12 171 GLN A O 1
ATOM 1279 N N . SER A 1 172 ? -12.002 -6.343 17.181 1.00 83.56 172 SER A N 1
ATOM 1280 C CA . SER A 1 172 ? -11.498 -6.107 18.538 1.00 83.56 172 SER A CA 1
ATOM 1281 C C . SER A 1 172 ? -10.299 -5.155 18.532 1.00 83.56 172 SER A C 1
ATOM 1283 O O . SER A 1 172 ? -9.556 -5.077 17.549 1.00 83.56 172 SER A O 1
ATOM 1285 N N . SER A 1 173 ? -10.052 -4.481 19.660 1.00 86.94 173 SER A N 1
ATOM 1286 C CA . SER A 1 173 ? -8.856 -3.642 19.841 1.00 86.94 173 SER A CA 1
ATOM 1287 C C . SER A 1 173 ? -7.562 -4.441 19.648 1.00 86.94 173 SER A C 1
ATOM 1289 O O . SER A 1 173 ? -6.610 -3.959 19.045 1.00 86.94 173 SER A O 1
ATOM 1291 N N . GLU A 1 174 ? -7.531 -5.701 20.085 1.00 90.06 174 GLU A N 1
ATOM 1292 C CA . GLU A 1 174 ? -6.401 -6.611 19.875 1.00 90.06 174 GLU A CA 1
ATOM 1293 C C . GLU A 1 174 ? -6.133 -6.880 18.387 1.00 90.06 174 GLU A C 1
ATOM 1295 O O . GLU A 1 174 ? -4.986 -6.821 17.940 1.00 90.06 174 GLU A O 1
ATOM 1300 N N . ARG A 1 175 ? -7.189 -7.093 17.593 1.00 89.69 175 ARG A N 1
ATOM 1301 C CA . ARG A 1 175 ? -7.060 -7.294 16.148 1.00 89.69 175 ARG A CA 1
ATOM 1302 C C . ARG A 1 175 ? -6.533 -6.044 15.445 1.00 89.69 175 ARG A C 1
ATOM 1304 O O . ARG A 1 175 ? -5.628 -6.165 14.622 1.00 89.69 175 ARG A O 1
ATOM 1311 N N . LEU A 1 176 ? -7.041 -4.863 15.800 1.00 90.75 176 LEU A N 1
ATOM 1312 C CA . LEU A 1 176 ? -6.548 -3.594 15.254 1.00 90.75 176 LEU A CA 1
ATOM 1313 C C . LEU A 1 176 ? -5.077 -3.351 15.623 1.00 90.75 176 LEU A C 1
ATOM 1315 O O . LEU A 1 176 ? -4.290 -2.976 14.756 1.00 90.75 176 LEU A O 1
ATOM 1319 N N . ARG A 1 177 ? -4.668 -3.657 16.865 1.00 94.06 177 ARG A N 1
ATOM 1320 C CA . ARG A 1 177 ? -3.255 -3.602 17.286 1.00 94.06 177 ARG A CA 1
ATOM 1321 C C . ARG A 1 177 ? -2.370 -4.529 16.453 1.00 94.06 177 ARG A C 1
ATOM 1323 O O . ARG A 1 177 ? -1.302 -4.107 16.015 1.00 94.06 177 ARG A O 1
ATOM 1330 N N . ALA A 1 178 ? -2.808 -5.761 16.196 1.00 95.19 178 ALA A N 1
ATOM 1331 C CA . ALA A 1 178 ? -2.060 -6.711 15.371 1.00 95.19 178 ALA A CA 1
ATOM 1332 C C . ALA A 1 178 ? -1.925 -6.241 13.909 1.00 95.19 178 ALA A C 1
ATOM 1334 O O . ALA A 1 178 ? -0.851 -6.349 13.309 1.00 95.19 178 ALA A O 1
ATOM 1335 N N . GLN A 1 179 ? -2.992 -5.673 13.338 1.00 94.06 179 GLN A N 1
ATOM 1336 C CA . GLN A 1 179 ? -2.967 -5.104 11.987 1.00 94.06 179 GLN A CA 1
ATOM 1337 C C . GLN A 1 179 ? -2.039 -3.886 11.903 1.00 94.06 179 GLN A C 1
ATOM 1339 O O . GLN A 1 179 ? -1.219 -3.811 10.989 1.00 94.06 179 GLN A O 1
ATOM 1344 N N . LEU A 1 180 ? -2.103 -2.985 12.887 1.00 96.00 180 LEU A N 1
ATOM 1345 C CA . LEU A 1 180 ? -1.226 -1.819 12.982 1.00 96.00 180 LEU A CA 1
ATOM 1346 C C . LEU A 1 180 ? 0.250 -2.227 13.108 1.00 96.00 180 LEU A C 1
ATOM 1348 O O . LEU A 1 180 ? 1.108 -1.674 12.422 1.00 96.00 180 LEU A O 1
ATOM 1352 N N . ALA A 1 181 ? 0.553 -3.226 13.942 1.00 97.31 181 ALA A N 1
ATOM 1353 C CA . ALA A 1 181 ? 1.906 -3.763 14.081 1.00 97.31 181 ALA A CA 1
ATOM 1354 C C . ALA A 1 181 ? 2.432 -4.334 12.754 1.00 97.31 181 ALA A C 1
ATOM 1356 O O . ALA A 1 181 ? 3.584 -4.098 12.392 1.00 97.31 181 ALA A O 1
ATOM 1357 N N . THR A 1 182 ? 1.571 -5.024 12.002 1.00 96.88 182 THR A N 1
ATOM 1358 C CA . THR A 1 182 ? 1.918 -5.564 10.681 1.00 96.88 182 THR A CA 1
ATOM 1359 C C . THR A 1 182 ? 2.214 -4.442 9.681 1.00 96.88 182 THR A C 1
ATOM 1361 O O . THR A 1 182 ? 3.239 -4.493 9.005 1.00 96.88 182 THR A O 1
ATOM 1364 N N . ALA A 1 183 ? 1.372 -3.404 9.613 1.00 96.12 183 ALA A N 1
ATOM 1365 C CA . ALA A 1 183 ? 1.587 -2.254 8.728 1.00 96.12 183 ALA A CA 1
ATOM 1366 C C . ALA A 1 183 ? 2.919 -1.543 9.029 1.00 96.12 183 ALA A C 1
ATOM 1368 O O . ALA A 1 183 ? 3.730 -1.330 8.127 1.00 96.12 183 ALA A O 1
ATOM 1369 N N . ARG A 1 184 ? 3.203 -1.287 10.312 1.00 97.00 184 ARG A N 1
ATOM 1370 C CA . ARG A 1 184 ? 4.475 -0.705 10.770 1.00 97.00 184 ARG A CA 1
ATOM 1371 C C . ARG A 1 184 ? 5.681 -1.565 10.419 1.00 97.00 184 ARG A C 1
ATOM 1373 O O . ARG A 1 184 ? 6.711 -1.039 10.006 1.00 97.00 184 ARG A O 1
ATOM 1380 N N . GLN A 1 185 ? 5.568 -2.885 10.567 1.00 96.94 185 GLN A N 1
ATOM 1381 C CA . GLN A 1 185 ? 6.641 -3.803 10.198 1.00 96.94 185 GLN A CA 1
ATOM 1382 C C . GLN A 1 185 ? 6.929 -3.750 8.693 1.00 96.94 185 GLN A C 1
ATOM 1384 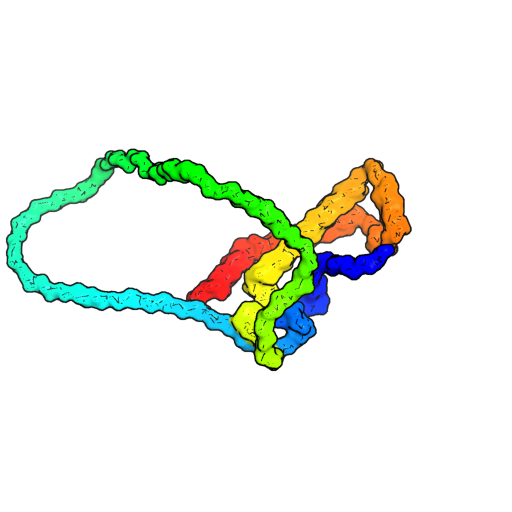O O . GLN A 1 185 ? 8.096 -3.696 8.303 1.00 96.94 185 GLN A O 1
ATOM 1389 N N . LEU A 1 186 ? 5.891 -3.732 7.853 1.00 94.81 186 LEU A N 1
ATOM 1390 C CA . LEU A 1 186 ? 6.044 -3.616 6.401 1.00 94.81 186 LEU A CA 1
ATOM 1391 C C . LEU A 1 186 ? 6.705 -2.289 6.012 1.00 94.81 186 LEU A C 1
ATOM 1393 O O . LEU A 1 186 ? 7.661 -2.294 5.237 1.00 94.81 186 LEU A O 1
ATOM 1397 N N . LEU A 1 187 ? 6.265 -1.173 6.600 1.00 94.75 187 LEU A N 1
ATOM 1398 C CA . LEU A 1 187 ? 6.884 0.138 6.395 1.00 94.75 187 LEU A CA 1
ATOM 1399 C C . LEU A 1 187 ? 8.358 0.140 6.815 1.00 94.75 187 LEU A C 1
ATOM 1401 O O . LEU A 1 187 ? 9.213 0.575 6.049 1.00 94.75 187 LEU A O 1
ATOM 1405 N N . ALA A 1 188 ? 8.689 -0.422 7.979 1.00 95.00 188 ALA A N 1
ATOM 1406 C CA . ALA A 1 188 ? 10.073 -0.522 8.440 1.00 95.00 188 ALA A CA 1
ATOM 1407 C C . ALA A 1 188 ? 10.955 -1.351 7.488 1.00 95.00 188 ALA A C 1
ATOM 1409 O O . ALA A 1 188 ? 12.119 -1.013 7.262 1.00 95.00 188 ALA A O 1
ATOM 1410 N N . GLN A 1 189 ? 10.414 -2.426 6.907 1.00 92.88 189 GLN A N 1
ATOM 1411 C CA . GLN A 1 189 ? 11.128 -3.254 5.935 1.00 92.88 189 GLN A CA 1
ATOM 1412 C C . GLN A 1 189 ? 11.351 -2.519 4.607 1.00 92.88 189 GLN A C 1
ATOM 1414 O O . GLN A 1 189 ? 12.476 -2.507 4.100 1.00 92.88 189 GLN A O 1
ATOM 1419 N N . LEU A 1 190 ? 10.313 -1.877 4.066 1.00 88.88 190 LEU A N 1
ATOM 1420 C CA . LEU A 1 190 ? 10.360 -1.169 2.781 1.00 88.88 190 LEU A CA 1
ATOM 1421 C C . LEU A 1 190 ? 11.201 0.106 2.843 1.00 88.88 190 LEU A C 1
ATOM 1423 O O . LEU A 1 190 ? 11.927 0.413 1.901 1.00 88.88 190 LEU A O 1
ATOM 1427 N N . CYS A 1 191 ? 11.166 0.806 3.973 1.00 89.38 191 CYS A N 1
ATOM 1428 C CA . CYS A 1 191 ? 11.962 2.006 4.214 1.00 89.38 191 CYS A CA 1
ATOM 1429 C C . CYS A 1 191 ? 13.347 1.693 4.801 1.00 89.38 191 CYS A C 1
ATOM 1431 O O . CYS A 1 191 ? 14.081 2.611 5.167 1.00 89.38 191 CYS A O 1
ATOM 1433 N N . SER A 1 192 ? 13.731 0.415 4.900 1.00 91.19 192 SER A N 1
ATOM 1434 C CA . SER A 1 192 ? 15.037 0.034 5.433 1.00 91.19 192 SER A CA 1
ATOM 1435 C C . SER A 1 192 ? 16.178 0.551 4.555 1.00 91.19 192 SER A C 1
ATOM 1437 O O . SER A 1 192 ? 16.090 0.611 3.325 1.00 91.19 192 SER A O 1
ATOM 1439 N N . ARG A 1 193 ? 17.313 0.865 5.188 1.00 85.88 193 ARG A N 1
ATOM 1440 C CA . ARG A 1 193 ? 18.516 1.340 4.489 1.00 85.88 193 ARG A CA 1
ATOM 1441 C C . ARG A 1 193 ? 18.992 0.366 3.407 1.00 85.88 193 ARG A C 1
ATOM 1443 O O . ARG A 1 193 ? 19.461 0.794 2.359 1.00 85.88 193 ARG A O 1
ATOM 1450 N N . SER A 1 194 ? 18.834 -0.937 3.632 1.00 84.56 194 SER A N 1
ATOM 1451 C CA . SER A 1 194 ? 19.169 -1.971 2.650 1.00 84.56 194 SER A CA 1
ATOM 1452 C C . SER A 1 194 ? 18.322 -1.860 1.381 1.00 84.56 194 SER A C 1
ATOM 1454 O O . SER A 1 194 ? 18.865 -1.956 0.283 1.00 84.56 194 SER A O 1
ATOM 1456 N N . VAL A 1 195 ? 17.014 -1.609 1.512 1.00 86.88 195 VAL A N 1
ATOM 1457 C CA . VAL A 1 195 ? 16.118 -1.403 0.362 1.00 86.88 195 VAL A CA 1
ATOM 1458 C C . VAL A 1 195 ? 16.436 -0.085 -0.338 1.00 86.88 195 VAL A C 1
ATOM 1460 O O . VAL A 1 195 ? 16.524 -0.055 -1.561 1.00 86.88 195 VAL A O 1
ATOM 1463 N N . GLN A 1 196 ? 16.711 0.984 0.411 1.00 84.19 196 GLN A N 1
ATOM 1464 C CA . GLN A 1 196 ? 17.145 2.258 -0.173 1.00 84.19 196 GLN A CA 1
ATOM 1465 C C . GLN A 1 196 ? 18.435 2.095 -0.989 1.00 84.19 196 GLN A C 1
ATOM 1467 O O . GLN A 1 196 ? 18.514 2.557 -2.125 1.00 84.19 196 GLN A O 1
ATOM 1472 N N . HIS A 1 197 ? 19.430 1.388 -0.446 1.00 86.00 197 HIS A N 1
ATOM 1473 C CA . HIS A 1 197 ? 20.670 1.076 -1.154 1.00 86.00 197 HIS A CA 1
ATOM 1474 C C . HIS A 1 197 ? 20.417 0.232 -2.409 1.00 86.00 197 HIS A C 1
ATOM 1476 O O . HIS A 1 197 ? 20.988 0.524 -3.456 1.00 86.00 197 HIS A O 1
ATOM 1482 N N . LEU A 1 198 ? 19.543 -0.776 -2.335 1.00 86.38 198 LEU A N 1
ATOM 1483 C CA . LEU A 1 198 ? 19.161 -1.580 -3.496 1.00 86.38 198 LEU A CA 1
ATOM 1484 C C . LEU A 1 198 ? 18.538 -0.709 -4.595 1.00 86.38 198 LEU A C 1
ATOM 1486 O O . LEU A 1 198 ? 18.944 -0.802 -5.750 1.00 86.38 198 LEU A O 1
ATOM 1490 N N . CYS A 1 199 ? 17.609 0.179 -4.236 1.00 82.94 199 CYS A N 1
ATOM 1491 C CA . CYS A 1 199 ? 17.003 1.128 -5.167 1.00 82.94 199 CYS A CA 1
ATOM 1492 C C . CYS A 1 199 ? 18.045 2.071 -5.791 1.00 82.94 199 CYS A C 1
ATOM 1494 O O . CYS A 1 199 ? 17.972 2.337 -6.987 1.00 82.94 199 CYS A O 1
ATOM 1496 N N . MET A 1 200 ? 19.037 2.534 -5.020 1.00 84.75 200 MET A N 1
ATOM 1497 C CA . MET A 1 200 ? 20.139 3.350 -5.549 1.00 84.75 200 MET A CA 1
ATOM 1498 C C . MET A 1 200 ? 21.017 2.576 -6.537 1.00 84.75 200 MET A C 1
ATOM 1500 O O . MET A 1 200 ? 21.375 3.117 -7.577 1.00 84.75 200 MET A O 1
ATOM 1504 N N . ILE A 1 201 ? 21.332 1.308 -6.254 1.00 85.44 201 ILE A N 1
ATOM 1505 C CA . ILE A 1 201 ? 22.104 0.453 -7.169 1.00 85.44 201 ILE A CA 1
ATOM 1506 C C . ILE A 1 201 ? 21.325 0.229 -8.470 1.00 85.44 201 ILE A C 1
ATOM 1508 O O . ILE A 1 201 ? 21.895 0.338 -9.553 1.00 85.44 201 ILE A O 1
ATOM 1512 N N . LEU A 1 202 ? 20.020 -0.039 -8.383 1.00 79.06 202 LEU A N 1
ATOM 1513 C CA . LEU A 1 202 ? 19.165 -0.217 -9.561 1.00 79.06 202 LEU A CA 1
ATOM 1514 C C . LEU A 1 202 ? 19.050 1.056 -10.409 1.00 79.06 202 LEU A C 1
ATOM 1516 O O . LEU A 1 202 ? 18.903 0.959 -11.623 1.00 79.06 202 LEU A O 1
ATOM 1520 N N . ALA A 1 203 ? 19.121 2.229 -9.780 1.00 76.12 203 ALA A N 1
ATOM 1521 C CA . ALA A 1 203 ? 19.096 3.519 -10.463 1.00 76.12 203 ALA A CA 1
ATOM 1522 C C . ALA A 1 203 ? 20.477 3.971 -10.978 1.00 76.12 203 ALA A C 1
ATOM 1524 O O . ALA A 1 203 ? 20.555 4.967 -11.697 1.00 76.12 203 ALA A O 1
ATOM 1525 N N . SER A 1 204 ? 21.563 3.281 -10.608 1.00 73.88 204 SER A N 1
ATOM 1526 C CA . SER A 1 204 ? 22.914 3.674 -11.012 1.00 73.88 204 SER A CA 1
ATOM 1527 C C . SER A 1 204 ? 23.223 3.268 -12.464 1.00 73.88 204 SER A C 1
ATOM 1529 O O . SER A 1 204 ? 22.857 2.164 -12.881 1.00 73.88 204 SER A O 1
ATOM 1531 N N . PRO A 1 205 ? 23.886 4.140 -13.248 1.00 65.56 205 PRO A N 1
ATOM 1532 C CA . PRO A 1 205 ? 24.388 3.786 -14.572 1.00 65.56 205 PRO A CA 1
ATOM 1533 C C . PRO A 1 205 ? 25.426 2.659 -14.472 1.00 65.56 205 PRO A C 1
ATOM 1535 O O . PRO A 1 205 ? 26.189 2.602 -13.506 1.00 65.56 205 PRO A O 1
ATOM 1538 N N . ARG A 1 206 ? 25.428 1.755 -15.457 1.00 57.22 206 ARG A N 1
ATOM 1539 C CA . ARG A 1 206 ? 26.368 0.627 -15.542 1.00 57.22 206 ARG A CA 1
ATOM 1540 C C . ARG A 1 206 ? 27.642 0.993 -16.282 1.00 57.22 206 ARG A C 1
ATOM 1542 O O . ARG A 1 206 ? 27.534 1.732 -17.283 1.00 57.22 206 ARG A O 1
#

pLDDT: mean 71.08, std 21.66, range [31.5, 97.31]

InterPro domains:
  IPR008491 CDK5 regulatory subunit-associated protein 3 [PF05600] (73-206)
  IPR008491 CDK5 regulatory subunit-associated protein 3 [PTHR14894] (74-206)

Secondary structure (DSSP, 8-state):
-------SSHHHHHHHHH-S-BHHHHHHSS--SEEEPPPPPPPPPPPP------------------------------------------------------------STTEEEGGGGSBTTTSHHHHHHHHHHHHHHHHHHHHHHHHHH-TT-HHHHHHHTTS-HHHHT--HHHHHHHHHHHHHHHHHHTSHHHHHHHHHHHS--

Organism: NCBI:txid589841

Radius of gyration: 29.74 Å; chains: 1; bounding box: 94×55×56 Å

Foldseek 3Di:
DDDVPDDALLLLVCCVVPNFAFLLCVLPVDAFPEFAEDAAPDDPDPDPPPPPDPDDDDDDDDDDDDDDDDDDDDDDDDDPDDDDDDDPPPPPPPPPPDDPPSPCDPPDPPRYQHYLRSDTLCLRPVSVVSNLVSLVVVLVVLVVVLVVQVDPPPPVVLVVCVPPPPVSVPDDSVNSVVVNVVSVVVSCVCPPPVNVVVSVVSNHGD

Sequence (206 aa):
CRSPGAEALPLLRFVVSHGNRSVFRWRTGQEPLRLERPEPPGAPEPPREDTVGAGRGRGGPRLGSGLSPFAPQGDDGIDWGDGEKGQEGTITVVEAGTEAGLGSHPAAPEGVARGSDALTLLENPETRNQFIDELMELELFLAQRLLELEDEADVVAMSQLQVAPAVLQGQSSERLRAQLATARQLLAQLCSRSVQHLCMILASPR